Protein AF-A0A2D4HFA3-F1 (afdb_monomer)

Foldseek 3Di:
DVVVVLVVVLVVLVVVLVVLLVVLVVVLVVLVVCLVPQDAQALAQVRLVVSLVVLVVSLVVLVVCVVSLVVSVVSLVVSLVSDDPVVNVVSVVSNVVSVVSSVVSNVSSVVRNVSSVVSNVLSVVLVVLLVVLLVVLVVLLVVLVPDDDQDLDLVSLVVVLVVLVVSVVVLVVCVVSLVVSLVSLVVSLVVGPDPVSNVVSVVSSVSSVVSNVSSVVSSVVVNVVSVVSNVVSVVVVVVVVVVVVVCVVPDDD

Solvent-accessible surface area (backbone atoms only — not comparable to full-atom values): 13567 Å² total; per-residue (Å²): 108,73,71,56,53,54,51,52,53,48,50,50,53,50,51,54,44,50,50,55,50,51,54,50,51,53,50,49,52,52,52,52,48,51,66,68,70,54,75,78,67,41,59,41,49,71,59,22,52,50,53,46,56,54,48,50,52,52,52,50,54,55,58,64,50,52,60,54,58,55,49,50,52,52,48,51,55,55,47,43,76,76,46,55,76,68,56,34,53,51,54,49,52,52,52,53,52,52,51,54,52,49,52,50,49,54,50,53,51,52,52,50,53,52,50,37,52,55,30,37,53,53,18,42,55,41,50,55,49,44,50,58,49,46,54,50,42,53,52,50,39,50,50,64,71,65,55,75,81,83,57,82,47,56,71,57,30,52,49,51,50,54,53,48,54,52,50,51,52,55,54,61,68,42,46,68,56,51,56,50,41,52,52,48,46,49,58,46,39,78,67,39,88,44,71,66,49,33,53,51,43,49,49,58,52,47,52,50,48,54,46,50,52,48,42,52,51,53,52,52,53,51,51,52,53,48,53,52,49,42,51,52,36,49,55,50,52,52,52,50,50,53,50,52,58,47,48,70,70,68,57,82,134

Structure (mmCIF, N/CA/C/O backbone):
data_AF-A0A2D4HFA3-F1
#
_entry.id   AF-A0A2D4HFA3-F1
#
loop_
_atom_site.group_PDB
_atom_site.id
_atom_site.type_symbol
_atom_site.label_atom_id
_atom_site.label_alt_id
_atom_site.label_comp_id
_atom_site.label_asym_id
_atom_site.label_entity_id
_atom_site.label_seq_id
_atom_site.pdbx_PDB_ins_code
_atom_site.Cartn_x
_atom_site.Cartn_y
_atom_site.Cartn_z
_atom_site.occupancy
_atom_site.B_iso_or_equiv
_atom_site.auth_seq_id
_atom_site.auth_comp_id
_atom_site.auth_asym_id
_atom_site.auth_atom_id
_atom_site.pdbx_PDB_model_num
ATOM 1 N N . GLU A 1 1 ? -31.594 -13.726 61.619 1.00 72.25 1 GLU A N 1
ATOM 2 C CA . GLU A 1 1 ? -30.996 -14.545 60.544 1.00 72.25 1 GLU A CA 1
ATOM 3 C C . GLU A 1 1 ? -31.361 -14.102 59.137 1.00 72.25 1 GLU A C 1
ATOM 5 O O . GLU A 1 1 ? -30.505 -13.520 58.490 1.00 72.25 1 GLU A O 1
ATOM 10 N N . GLU A 1 2 ? -32.600 -14.261 58.666 1.00 80.50 2 GLU A N 1
ATOM 11 C CA . GLU A 1 2 ? -32.918 -14.065 57.236 1.00 80.50 2 GLU A CA 1
ATOM 12 C C . GLU A 1 2 ? -32.627 -12.646 56.698 1.00 80.50 2 GLU A C 1
ATOM 14 O O . GLU A 1 2 ? -32.065 -12.480 55.620 1.00 80.50 2 GLU A O 1
ATOM 19 N N . ARG A 1 3 ? -32.934 -11.597 57.474 1.00 81.81 3 ARG A N 1
ATOM 20 C CA . ARG A 1 3 ? -32.615 -10.206 57.097 1.00 81.81 3 ARG A CA 1
ATOM 21 C C . ARG A 1 3 ? -31.109 -9.936 57.035 1.00 81.81 3 ARG A C 1
ATOM 23 O O . ARG A 1 3 ? -30.678 -9.131 56.221 1.00 81.81 3 ARG A O 1
ATOM 30 N N . LYS A 1 4 ? -30.330 -10.576 57.910 1.00 84.56 4 LYS A N 1
ATOM 31 C CA . LYS A 1 4 ? -28.874 -10.412 57.969 1.00 84.56 4 LYS A CA 1
ATOM 32 C C . LYS A 1 4 ? -28.225 -11.064 56.744 1.00 84.56 4 LYS A C 1
ATOM 34 O O . LYS A 1 4 ? -27.486 -10.389 56.045 1.00 84.56 4 LYS A O 1
ATOM 39 N N . SER A 1 5 ? -28.622 -12.296 56.426 1.00 85.50 5 SER A N 1
ATOM 40 C CA . SER A 1 5 ? -28.166 -13.021 55.231 1.00 85.50 5 SER A CA 1
ATOM 41 C C . SER A 1 5 ? -28.490 -12.269 53.930 1.00 85.50 5 SER A C 1
ATOM 43 O O . SER A 1 5 ? -27.600 -12.070 53.111 1.00 85.50 5 SER A O 1
ATOM 45 N N . LYS A 1 6 ? -29.707 -11.727 53.775 1.00 81.81 6 LYS A N 1
ATOM 46 C CA . LYS A 1 6 ? -30.062 -10.910 52.594 1.00 81.81 6 LYS A CA 1
ATOM 47 C C . LYS A 1 6 ? -29.233 -9.625 52.463 1.00 81.81 6 LYS A C 1
ATOM 49 O O . LYS A 1 6 ? -28.956 -9.185 51.352 1.00 81.81 6 LYS A O 1
ATOM 54 N N . LEU A 1 7 ? -28.862 -8.999 53.584 1.00 83.75 7 LEU A N 1
ATOM 55 C CA . LEU A 1 7 ? -28.002 -7.810 53.579 1.00 83.75 7 LEU A CA 1
ATOM 56 C C . LEU A 1 7 ? -26.549 -8.160 53.233 1.00 83.75 7 LEU A C 1
ATOM 58 O O . LEU A 1 7 ? -25.905 -7.393 52.524 1.00 83.75 7 LEU A O 1
ATOM 62 N N . GLU A 1 8 ? -26.050 -9.305 53.699 1.00 88.50 8 GLU A N 1
ATOM 63 C CA . GLU A 1 8 ? -24.716 -9.815 53.360 1.00 88.50 8 GLU A CA 1
ATOM 64 C C . GLU A 1 8 ? -24.610 -10.150 51.863 1.00 88.50 8 GLU A C 1
ATOM 66 O O . GLU A 1 8 ? -23.657 -9.726 51.213 1.00 88.50 8 GLU A O 1
ATOM 71 N N . GLU A 1 9 ? -25.621 -10.806 51.284 1.00 86.50 9 GLU A N 1
ATOM 72 C CA . GLU A 1 9 ? -25.691 -11.083 49.840 1.00 86.50 9 GLU A CA 1
ATOM 73 C C . GLU A 1 9 ? -25.730 -9.798 48.999 1.00 86.50 9 GLU A C 1
ATOM 75 O O . GLU A 1 9 ? -24.992 -9.664 48.022 1.00 86.50 9 GLU A O 1
ATOM 80 N N . ALA A 1 10 ? -26.554 -8.819 49.392 1.00 86.31 10 ALA A N 1
ATOM 81 C CA . ALA A 1 10 ? -26.638 -7.536 48.697 1.00 86.31 10 ALA A CA 1
ATOM 82 C C . ALA A 1 10 ? -25.316 -6.752 48.761 1.00 86.31 10 ALA A C 1
ATOM 84 O O . ALA A 1 10 ? -24.922 -6.131 47.774 1.00 86.31 10 ALA A O 1
ATOM 85 N N . LEU A 1 11 ? -24.619 -6.796 49.903 1.00 89.69 11 LEU A N 1
ATOM 86 C CA . LEU A 1 11 ? -23.315 -6.156 50.074 1.00 89.69 11 LEU A CA 1
ATOM 87 C C . LEU A 1 11 ? -22.234 -6.825 49.216 1.00 89.69 11 LEU A C 1
ATOM 89 O O . LEU A 1 11 ? -21.432 -6.124 48.595 1.00 89.69 11 LEU A O 1
ATOM 93 N N . GLN A 1 12 ? -22.224 -8.158 49.152 1.00 91.69 12 GLN A N 1
ATOM 94 C CA . GLN A 1 12 ? -21.290 -8.905 48.312 1.00 91.69 12 GLN A CA 1
ATOM 95 C C . GLN A 1 12 ? -21.491 -8.554 46.832 1.00 91.69 12 GLN A C 1
ATOM 97 O O . GLN A 1 12 ? -20.539 -8.150 46.165 1.00 91.69 12 GLN A O 1
ATOM 102 N N . LEU A 1 13 ? -22.738 -8.596 46.350 1.00 91.81 13 LEU A N 1
ATOM 103 C CA . LEU A 1 13 ? -23.076 -8.237 44.970 1.00 91.81 13 LEU A CA 1
ATOM 104 C C . LEU A 1 13 ? -22.692 -6.787 44.643 1.00 91.81 13 LEU A C 1
ATOM 106 O O . LEU A 1 13 ? -22.153 -6.511 43.571 1.00 91.81 13 LEU A O 1
ATOM 110 N N . ALA A 1 14 ? -22.947 -5.853 45.566 1.00 92.44 14 ALA A N 1
ATOM 111 C CA . ALA A 1 14 ? -22.574 -4.451 45.399 1.00 92.44 14 ALA A CA 1
ATOM 112 C C . ALA A 1 14 ? -21.053 -4.278 45.271 1.00 92.44 14 ALA A C 1
ATOM 114 O O . ALA A 1 14 ? -20.587 -3.532 44.410 1.00 92.44 14 ALA A O 1
ATOM 115 N N . THR A 1 15 ? -20.288 -4.997 46.096 1.00 93.75 15 THR A N 1
ATOM 116 C CA . THR A 1 15 ? -18.820 -4.947 46.105 1.00 93.75 15 THR A CA 1
ATOM 117 C C . THR A 1 15 ? -18.240 -5.521 44.812 1.00 93.75 15 THR A C 1
ATOM 119 O O . THR A 1 15 ? -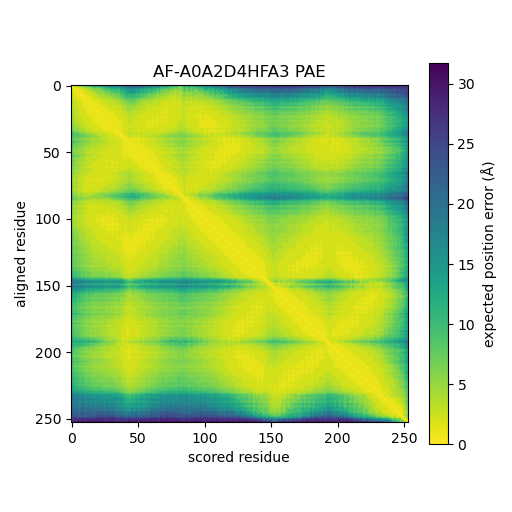17.387 -4.897 44.184 1.00 93.75 15 THR A O 1
ATOM 122 N N . GLU A 1 16 ? -18.732 -6.677 44.365 1.00 93.94 16 GLU A N 1
ATOM 123 C CA . GLU A 1 16 ? -18.311 -7.305 43.106 1.00 93.94 16 GLU A CA 1
ATOM 124 C C . GLU A 1 16 ? -18.648 -6.443 41.887 1.00 93.94 16 GLU A C 1
ATOM 126 O O . GLU A 1 16 ? -17.812 -6.276 40.992 1.00 93.94 16 GLU A O 1
ATOM 131 N N . PHE A 1 17 ? -19.848 -5.855 41.867 1.00 95.12 17 PHE A N 1
ATOM 132 C CA . PHE A 1 17 ? -20.258 -4.913 40.831 1.00 95.12 17 PHE A CA 1
ATOM 133 C C . PHE A 1 17 ? -19.341 -3.691 40.803 1.00 95.12 17 PHE A C 1
ATOM 135 O O . PHE A 1 17 ? -18.861 -3.315 39.737 1.00 95.12 17 PHE A O 1
ATOM 142 N N . GLN A 1 18 ? -19.070 -3.085 41.961 1.00 95.00 18 GLN A N 1
ATOM 143 C CA . GLN A 1 18 ? -18.237 -1.890 42.052 1.00 95.00 18 GLN A CA 1
ATOM 144 C C . GLN A 1 18 ? -16.794 -2.160 41.609 1.00 95.00 18 GLN A C 1
ATOM 146 O O . GLN A 1 18 ? -16.247 -1.364 40.847 1.00 95.00 18 GLN A O 1
ATOM 151 N N . ASN A 1 19 ? -16.205 -3.285 42.023 1.00 96.06 19 ASN A N 1
ATOM 152 C CA . ASN A 1 19 ? -14.859 -3.680 41.599 1.00 96.06 19 ASN A CA 1
ATOM 153 C C . ASN A 1 19 ? -14.802 -3.906 40.084 1.00 96.06 19 ASN A C 1
ATOM 155 O O . ASN A 1 19 ? -14.005 -3.273 39.396 1.00 96.06 19 ASN A O 1
ATOM 159 N N . SER A 1 20 ? -15.721 -4.716 39.550 1.00 96.31 20 SER A N 1
ATOM 160 C CA . SER A 1 20 ? -15.791 -5.001 38.110 1.00 96.31 20 SER A CA 1
ATOM 161 C C . SER A 1 20 ? -16.008 -3.726 37.288 1.00 96.31 20 SER A C 1
ATOM 163 O O . SER A 1 20 ? -15.433 -3.557 36.213 1.00 96.31 20 SER A O 1
ATOM 165 N N . LEU A 1 21 ? -16.844 -2.809 37.789 1.00 96.62 21 LEU A N 1
ATOM 166 C CA . LEU A 1 21 ? -17.139 -1.540 37.132 1.00 96.62 21 LEU A CA 1
ATOM 167 C C . LEU A 1 21 ? -15.896 -0.651 37.099 1.00 96.62 21 LEU A C 1
ATOM 169 O O . LEU A 1 21 ? -15.601 -0.054 36.065 1.00 96.62 21 LEU A O 1
ATOM 173 N N . GLN A 1 22 ? -15.170 -0.565 38.215 1.00 97.38 22 GLN A N 1
ATOM 174 C CA . GLN A 1 22 ? -13.960 0.241 38.309 1.00 97.38 22 GLN A CA 1
ATOM 175 C C . GLN A 1 22 ? -12.854 -0.297 37.397 1.00 97.38 22 GLN A C 1
ATOM 177 O O . GLN A 1 22 ? -12.232 0.487 36.678 1.00 97.38 22 GLN A O 1
ATOM 182 N N . ASP A 1 23 ? -12.654 -1.614 37.369 1.00 97.06 23 ASP A N 1
ATOM 183 C CA . ASP A 1 23 ? -11.679 -2.263 36.490 1.00 97.06 23 ASP A CA 1
ATOM 184 C C . ASP A 1 23 ? -11.995 -1.988 35.016 1.00 97.06 23 ASP A C 1
ATOM 186 O O . ASP A 1 23 ? -11.124 -1.568 34.249 1.00 97.06 23 ASP A O 1
ATOM 190 N N . PHE A 1 24 ? -13.266 -2.113 34.629 1.00 98.00 24 PHE A N 1
ATOM 191 C CA . PHE A 1 24 ? -13.696 -1.835 33.263 1.00 98.00 24 PHE A CA 1
ATOM 192 C C . PHE A 1 24 ? -13.584 -0.347 32.895 1.00 98.00 24 PHE A C 1
ATOM 194 O O . PHE A 1 24 ? -13.193 -0.015 31.777 1.00 98.00 24 PHE A O 1
ATOM 201 N N . ILE A 1 25 ? -13.870 0.571 33.825 1.00 98.06 25 ILE A N 1
ATOM 202 C CA . ILE A 1 25 ? -13.663 2.017 33.631 1.00 98.06 25 ILE A CA 1
ATOM 203 C C . ILE A 1 25 ? -12.180 2.340 33.430 1.00 98.06 25 ILE A C 1
ATOM 205 O O . ILE A 1 25 ? -11.847 3.162 32.567 1.00 98.06 25 ILE A O 1
ATOM 209 N N . ASN A 1 26 ? -11.296 1.715 34.209 1.00 98.00 26 ASN A N 1
ATOM 210 C CA . ASN A 1 26 ? -9.853 1.892 34.084 1.00 98.00 26 ASN A CA 1
ATOM 211 C C . ASN A 1 26 ? -9.385 1.414 32.705 1.00 98.00 26 ASN A C 1
ATOM 213 O O . ASN A 1 26 ? -8.720 2.166 31.990 1.00 98.00 26 ASN A O 1
ATOM 217 N N . TRP A 1 27 ? -9.814 0.220 32.288 1.00 98.25 27 TRP A N 1
ATOM 218 C CA . TRP A 1 27 ? -9.512 -0.307 30.959 1.00 98.25 27 TRP A CA 1
ATOM 219 C C . TRP A 1 27 ? -10.066 0.581 29.834 1.00 98.25 27 TRP A C 1
ATOM 221 O O . TRP A 1 27 ? -9.319 0.937 28.924 1.00 98.25 27 TRP A O 1
ATOM 231 N N . LEU A 1 28 ? -11.329 1.020 29.912 1.00 98.50 28 LEU A N 1
ATOM 232 C CA . LEU A 1 28 ? -11.924 1.929 28.922 1.00 98.50 28 LEU A CA 1
ATOM 233 C C . LEU A 1 28 ? -11.108 3.211 28.771 1.00 98.50 28 LEU A C 1
ATOM 235 O O . LEU A 1 28 ? -10.885 3.671 27.656 1.00 98.50 28 LEU A O 1
ATOM 239 N N . THR A 1 29 ? -10.645 3.773 29.885 1.00 98.31 29 THR A N 1
ATOM 240 C CA . THR A 1 29 ? -9.830 4.993 29.881 1.00 98.31 29 THR A C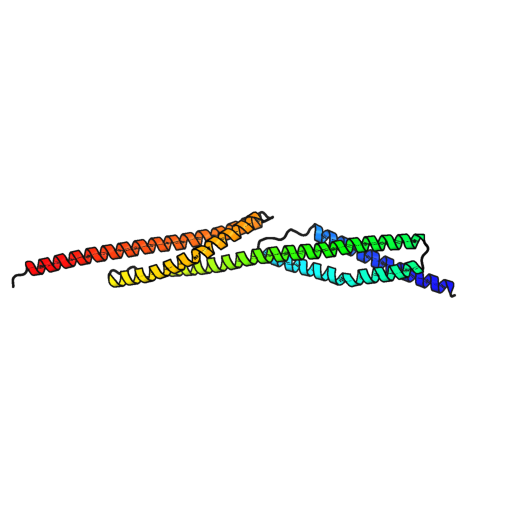A 1
ATOM 241 C C . THR A 1 29 ? -8.514 4.774 29.133 1.00 98.31 29 THR A C 1
ATOM 243 O O . THR A 1 29 ? -8.128 5.610 28.318 1.00 98.31 29 THR A O 1
ATOM 246 N N . LEU A 1 30 ? -7.855 3.630 29.342 1.00 98.19 30 LEU A N 1
ATOM 247 C CA . LEU A 1 30 ? -6.640 3.266 28.608 1.00 98.19 30 LEU A CA 1
ATOM 248 C C . LEU A 1 30 ? -6.924 3.011 27.120 1.00 98.19 30 LEU A C 1
ATOM 250 O O . LEU A 1 30 ? -6.176 3.480 26.262 1.00 98.19 30 LEU A O 1
ATOM 254 N N . ALA A 1 31 ? -8.023 2.329 26.796 1.00 98.25 31 ALA A N 1
ATOM 255 C CA . ALA A 1 31 ? -8.414 2.047 25.417 1.00 98.25 31 ALA A CA 1
ATOM 256 C C . ALA A 1 31 ? -8.743 3.332 24.633 1.00 98.25 31 ALA A C 1
ATOM 258 O O . ALA A 1 31 ? -8.322 3.503 23.487 1.00 98.25 31 ALA A O 1
ATOM 259 N N . GLU A 1 32 ? -9.455 4.271 25.259 1.00 98.31 32 GLU A N 1
ATOM 260 C CA . GLU A 1 32 ? -9.745 5.595 24.703 1.00 98.31 32 GLU A CA 1
ATOM 261 C C . GLU A 1 32 ? -8.461 6.404 24.469 1.00 98.31 32 GLU A C 1
ATOM 263 O O . GLU A 1 32 ? -8.318 7.031 23.417 1.00 98.31 32 GLU A O 1
ATOM 268 N N . GLN A 1 33 ? -7.517 6.372 25.417 1.00 97.81 33 GLN A N 1
ATOM 269 C CA . GLN A 1 33 ? -6.211 7.022 25.276 1.00 97.81 33 GLN A CA 1
ATOM 270 C C . GLN A 1 33 ? -5.403 6.417 24.128 1.00 97.81 33 GLN A C 1
ATOM 272 O O . GLN A 1 33 ? -4.921 7.171 23.284 1.00 97.81 33 GLN A O 1
ATOM 277 N N . SER A 1 34 ? -5.321 5.085 24.049 1.00 96.75 34 SER A N 1
ATOM 278 C CA . SER A 1 34 ? -4.653 4.369 22.956 1.00 96.75 34 SER A CA 1
ATOM 279 C C . SER A 1 34 ? -5.202 4.804 21.592 1.00 96.75 34 SER A C 1
ATOM 281 O O . SER A 1 34 ? -4.445 5.236 20.725 1.00 96.75 34 SER A O 1
ATOM 283 N N . LEU A 1 35 ? -6.531 4.835 21.428 1.00 96.81 35 LEU A N 1
ATOM 284 C CA . LEU A 1 35 ? -7.176 5.298 20.193 1.00 96.81 35 LEU A CA 1
ATOM 285 C C . LEU A 1 35 ? -6.967 6.792 19.895 1.00 96.81 35 LEU A C 1
ATOM 287 O O . LEU A 1 35 ? -7.058 7.189 18.733 1.00 96.81 35 LEU A O 1
ATOM 291 N N . ASN A 1 36 ? -6.748 7.631 20.911 1.00 96.69 36 ASN A N 1
ATOM 292 C CA . ASN A 1 36 ? -6.498 9.067 20.740 1.00 96.69 36 ASN A CA 1
ATOM 293 C C . ASN A 1 36 ? -5.069 9.369 20.289 1.00 96.69 36 ASN A C 1
ATOM 295 O O . ASN A 1 36 ? -4.872 10.305 19.519 1.00 96.69 36 ASN A O 1
ATOM 299 N N . VAL A 1 37 ? -4.089 8.602 20.770 1.00 95.94 37 VAL A N 1
ATOM 300 C CA . VAL A 1 37 ? -2.675 8.786 20.401 1.00 95.94 37 VAL A CA 1
ATOM 301 C C . VAL A 1 37 ? -2.281 7.990 19.158 1.00 95.94 37 VAL A C 1
ATOM 303 O O . VAL A 1 37 ? -1.200 8.200 18.611 1.00 95.94 37 VAL A O 1
ATOM 306 N N . ALA A 1 38 ? -3.148 7.085 18.700 1.00 95.06 38 ALA A N 1
ATOM 307 C CA . ALA A 1 38 ? -2.892 6.250 17.543 1.00 95.06 38 ALA A CA 1
ATOM 308 C C . ALA A 1 38 ? -2.660 7.092 16.279 1.00 95.06 38 ALA A C 1
ATOM 310 O O . ALA A 1 38 ? -3.520 7.860 15.842 1.00 95.06 38 ALA A O 1
ATOM 311 N N . SER A 1 39 ? -1.500 6.899 15.655 1.00 95.06 39 SER A N 1
ATOM 312 C CA . SER A 1 39 ? -1.105 7.623 14.448 1.00 95.06 39 SER A CA 1
ATOM 313 C C . SER A 1 39 ? -2.044 7.328 13.266 1.00 95.06 39 SER A C 1
ATOM 315 O O . SER A 1 39 ? -2.614 6.225 13.188 1.00 95.06 39 SER A O 1
ATOM 317 N N . PRO A 1 40 ? -2.240 8.284 12.333 1.00 96.12 40 PRO A N 1
ATOM 318 C CA . PRO A 1 40 ? -3.001 8.023 11.117 1.00 96.12 40 PRO A CA 1
ATOM 319 C C . PRO A 1 40 ? -2.343 6.903 10.289 1.00 96.12 40 PRO A C 1
ATOM 321 O O . PRO A 1 40 ? -1.133 6.678 10.407 1.00 96.12 40 PRO A O 1
ATOM 324 N N . PRO A 1 41 ? -3.112 6.183 9.451 1.00 97.75 41 PRO A N 1
ATOM 325 C CA . PRO A 1 41 ? -2.555 5.154 8.581 1.00 97.75 41 PRO A CA 1
ATOM 326 C C . PRO A 1 41 ? -1.442 5.707 7.685 1.00 97.75 41 PRO A C 1
ATOM 328 O O . PRO A 1 41 ? -1.655 6.675 6.950 1.00 97.75 41 PRO A O 1
ATOM 331 N N . SER A 1 42 ? -0.272 5.074 7.735 1.00 97.81 42 SER A N 1
ATOM 332 C CA . SER A 1 42 ? 0.818 5.336 6.798 1.00 97.81 42 SER A CA 1
ATOM 333 C C . SER A 1 42 ? 0.448 4.829 5.404 1.00 97.81 42 SER A C 1
ATOM 335 O O . SER A 1 42 ? -0.343 3.893 5.245 1.00 97.81 42 SER A O 1
ATOM 337 N N . LEU A 1 43 ? 1.027 5.449 4.377 1.00 96.69 43 LEU A N 1
ATOM 338 C CA . LEU A 1 43 ? 0.913 4.988 2.990 1.00 96.69 43 LEU A CA 1
ATOM 339 C C . LEU A 1 43 ? 2.164 4.239 2.510 1.00 96.69 43 LEU A C 1
ATOM 341 O O . LEU A 1 43 ? 2.257 3.887 1.333 1.00 96.69 43 LEU A O 1
ATOM 345 N N . ILE A 1 44 ? 3.081 3.930 3.430 1.00 97.81 44 ILE A N 1
ATOM 346 C CA . ILE A 1 44 ? 4.233 3.056 3.209 1.00 97.81 44 ILE A CA 1
ATOM 347 C C . ILE A 1 44 ? 3.877 1.633 3.627 1.00 97.81 44 ILE A C 1
ATOM 349 O O . ILE A 1 44 ? 3.381 1.401 4.730 1.00 97.81 44 ILE A O 1
ATOM 353 N N . LEU A 1 45 ? 4.138 0.663 2.741 1.00 97.94 45 LEU A N 1
ATOM 354 C CA . LEU A 1 45 ? 3.675 -0.717 2.909 1.00 97.94 45 LEU A CA 1
ATOM 355 C C . LEU A 1 45 ? 4.175 -1.360 4.212 1.00 97.94 45 LEU A C 1
ATOM 357 O O . LEU A 1 45 ? 3.382 -1.948 4.940 1.00 97.94 45 LEU A O 1
ATOM 361 N N . SER A 1 46 ? 5.466 -1.255 4.522 1.00 97.19 46 SER A N 1
ATOM 362 C CA . SER A 1 46 ? 6.036 -1.834 5.746 1.00 97.19 46 SER A CA 1
ATOM 363 C C . SER A 1 46 ? 5.430 -1.212 7.007 1.00 97.19 46 SER A C 1
ATOM 365 O O . SER A 1 46 ? 5.013 -1.931 7.916 1.00 97.19 46 SER A O 1
ATOM 367 N N . THR A 1 47 ? 5.311 0.115 7.035 1.00 97.69 47 THR A N 1
ATOM 368 C CA . THR A 1 47 ? 4.763 0.864 8.170 1.00 97.69 47 THR A CA 1
ATOM 369 C C . THR A 1 47 ? 3.295 0.527 8.412 1.00 97.69 47 THR A C 1
ATOM 371 O O . THR A 1 47 ? 2.917 0.200 9.536 1.00 97.69 47 THR A O 1
ATOM 374 N N . VAL A 1 48 ? 2.457 0.533 7.368 1.00 98.19 48 VAL A N 1
ATOM 375 C CA . VAL A 1 48 ? 1.026 0.228 7.521 1.00 98.19 48 VAL A CA 1
ATOM 376 C C . VAL A 1 48 ? 0.779 -1.237 7.886 1.00 98.19 48 VAL A C 1
ATOM 378 O O . VAL A 1 48 ? -0.163 -1.529 8.616 1.00 98.19 48 VAL A O 1
ATOM 381 N N . LEU A 1 49 ? 1.632 -2.171 7.446 1.00 98.38 49 LEU A N 1
ATOM 382 C CA . LEU A 1 49 ? 1.559 -3.566 7.896 1.00 98.38 49 LEU A CA 1
ATOM 383 C C . LEU A 1 49 ? 1.832 -3.692 9.400 1.00 98.38 49 LEU A C 1
ATOM 385 O O . LEU A 1 49 ? 1.112 -4.425 10.075 1.00 98.38 49 LEU A O 1
ATOM 389 N N . SER A 1 50 ? 2.803 -2.939 9.925 1.00 98.06 50 SER A N 1
ATOM 390 C CA . SER A 1 50 ? 3.062 -2.871 11.369 1.00 98.06 50 SER A CA 1
ATOM 391 C C . SER A 1 50 ? 1.857 -2.306 12.131 1.00 98.06 50 SER A C 1
ATOM 393 O O . SER A 1 50 ? 1.362 -2.935 13.065 1.00 98.06 50 SER A O 1
ATOM 395 N N . GLN A 1 51 ? 1.298 -1.180 11.664 1.00 98.12 51 GLN A N 1
ATOM 396 C CA . GLN A 1 51 ? 0.107 -0.567 12.271 1.00 98.12 51 GLN A CA 1
ATOM 397 C C . GLN A 1 51 ? -1.115 -1.503 12.261 1.00 98.12 51 GLN A C 1
ATOM 399 O O . GLN A 1 51 ? -1.925 -1.477 13.188 1.00 98.12 51 GLN A O 1
ATOM 404 N N . VAL A 1 52 ? -1.277 -2.322 11.213 1.00 98.44 52 VAL A N 1
ATOM 405 C CA . VAL A 1 52 ? -2.354 -3.321 11.123 1.00 98.44 52 VAL A CA 1
ATOM 406 C C . VAL A 1 52 ? -2.189 -4.414 12.176 1.00 98.44 52 VAL A C 1
ATOM 408 O O . VAL A 1 52 ? -3.183 -4.786 12.799 1.00 98.44 52 VAL A O 1
ATOM 411 N N . GLU A 1 53 ? -0.975 -4.927 12.388 1.00 97.94 53 GLU A N 1
ATOM 412 C CA . GLU A 1 53 ? -0.747 -5.980 13.385 1.00 97.94 53 GLU A CA 1
ATOM 413 C C . GLU A 1 53 ? -0.896 -5.446 14.817 1.00 97.94 53 GLU A C 1
ATOM 415 O O . GLU A 1 53 ? -1.553 -6.081 15.641 1.00 97.94 53 GLU A O 1
ATOM 420 N N . GLU A 1 54 ? -0.400 -4.238 15.091 1.00 97.12 54 GLU A N 1
ATOM 421 C CA . GLU A 1 54 ? -0.626 -3.548 16.366 1.00 97.12 54 GLU A CA 1
ATOM 422 C C . GLU A 1 54 ? -2.130 -3.366 16.641 1.00 97.12 54 GLU A C 1
ATOM 424 O O . GLU A 1 54 ? -2.644 -3.766 17.690 1.00 97.12 54 GLU A O 1
ATOM 429 N N . HIS A 1 55 ? -2.875 -2.834 15.662 1.00 98.38 55 HIS A N 1
ATOM 430 C CA . HIS A 1 55 ? -4.317 -2.616 15.802 1.00 98.38 55 HIS A CA 1
ATOM 431 C C . HIS A 1 55 ? -5.100 -3.919 15.956 1.00 98.38 55 HIS A C 1
ATOM 433 O O . HIS A 1 55 ? -6.130 -3.950 16.626 1.00 98.38 55 HIS A O 1
ATOM 439 N N . LYS A 1 56 ? -4.629 -5.015 15.360 1.00 98.06 56 LYS A N 1
ATOM 440 C CA . LYS A 1 56 ? -5.233 -6.339 15.536 1.00 98.06 56 LYS A CA 1
ATOM 441 C C . LYS A 1 56 ? -5.112 -6.818 16.984 1.00 98.06 56 LYS A C 1
ATOM 443 O O . LYS A 1 56 ? -6.079 -7.375 17.501 1.00 98.06 56 LYS A O 1
ATOM 448 N N . GLY A 1 57 ? -3.982 -6.560 17.647 1.00 97.31 57 GLY A N 1
ATOM 449 C CA . GLY A 1 57 ? -3.821 -6.788 19.086 1.00 97.31 57 GLY A CA 1
ATOM 450 C C . GLY A 1 57 ? -4.868 -6.020 19.896 1.00 97.31 57 GLY A C 1
ATOM 451 O O . GLY A 1 57 ? -5.668 -6.626 20.608 1.00 97.31 57 GLY A O 1
ATOM 452 N N . PHE A 1 58 ? -4.959 -4.708 19.672 1.00 97.81 58 PHE A N 1
ATOM 453 C CA . PHE A 1 58 ? -5.961 -3.857 20.319 1.00 97.81 58 PHE A CA 1
ATOM 454 C C . PHE A 1 58 ? -7.408 -4.313 20.045 1.00 97.81 58 PHE A C 1
ATOM 456 O O . PHE A 1 58 ? -8.238 -4.383 20.949 1.00 97.81 58 PHE A O 1
ATOM 463 N N . ALA A 1 59 ? -7.739 -4.670 18.803 1.00 98.12 59 ALA A N 1
ATOM 464 C CA . ALA A 1 59 ? -9.072 -5.142 18.437 1.00 98.12 59 ALA A CA 1
ATOM 465 C C . ALA A 1 59 ? -9.434 -6.467 19.130 1.00 98.12 59 ALA A C 1
ATOM 467 O O . ALA A 1 59 ? -10.591 -6.660 19.515 1.00 98.12 59 ALA A O 1
ATOM 468 N N . ASN A 1 60 ? -8.457 -7.359 19.325 1.00 97.94 60 ASN A N 1
ATOM 469 C CA . ASN A 1 60 ? -8.642 -8.583 20.099 1.00 97.94 60 ASN A CA 1
ATOM 470 C C . ASN A 1 60 ? -8.908 -8.274 21.576 1.00 97.94 60 ASN A C 1
ATOM 472 O O . ASN A 1 60 ? -9.816 -8.870 22.153 1.00 97.94 60 ASN A O 1
ATOM 476 N N . GLU A 1 61 ? -8.179 -7.325 22.170 1.00 96.81 61 GLU A N 1
ATOM 477 C CA . GLU A 1 61 ? -8.419 -6.871 23.546 1.00 96.81 61 GLU A CA 1
ATOM 478 C C . GLU A 1 61 ? -9.816 -6.274 23.706 1.00 96.81 61 GLU A C 1
ATOM 480 O O . GLU A 1 61 ? -10.549 -6.664 24.617 1.00 96.81 61 GLU A O 1
ATOM 485 N N . VAL A 1 62 ? -10.228 -5.391 22.788 1.00 97.94 62 VAL A N 1
ATOM 486 C CA . VAL A 1 62 ? -11.595 -4.859 22.759 1.00 97.94 62 VAL A CA 1
ATOM 487 C C . VAL A 1 62 ? -12.586 -6.013 22.685 1.00 97.94 62 VAL A C 1
ATOM 489 O O . VAL A 1 62 ? -13.476 -6.095 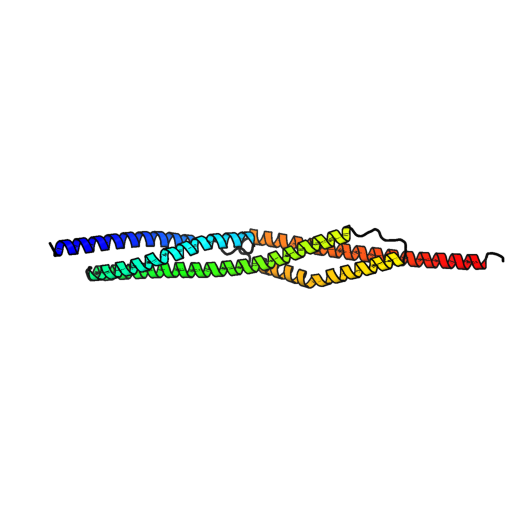23.518 1.00 97.94 62 VAL A O 1
ATOM 492 N N . ASN A 1 63 ? -12.430 -6.965 21.762 1.00 97.31 63 ASN A N 1
ATOM 493 C CA . ASN A 1 63 ? -13.366 -8.083 21.666 1.00 97.31 63 ASN A CA 1
ATOM 494 C C . ASN A 1 63 ? -13.392 -8.963 22.931 1.00 97.31 63 ASN A C 1
ATOM 496 O O . ASN A 1 63 ? -14.466 -9.418 23.327 1.00 97.31 63 ASN A O 1
ATOM 500 N N . ALA A 1 64 ? -12.247 -9.162 23.589 1.00 97.06 64 ALA A N 1
ATOM 501 C CA . ALA A 1 64 ? -12.165 -9.898 24.844 1.00 97.06 64 ALA A CA 1
ATOM 502 C C . ALA A 1 64 ? -12.994 -9.226 25.945 1.00 97.06 64 ALA A C 1
ATOM 504 O O . ALA A 1 64 ? -13.660 -9.927 26.688 1.00 97.06 64 ALA A O 1
ATOM 505 N N . HIS A 1 65 ? -13.075 -7.898 26.001 1.00 97.12 65 HIS A N 1
ATOM 506 C CA . HIS A 1 65 ? -13.834 -7.165 27.024 1.00 97.12 65 HIS A CA 1
ATOM 507 C C . HIS A 1 65 ? -15.361 -7.148 26.795 1.00 97.12 65 HIS A C 1
ATOM 509 O O . HIS A 1 65 ? -16.125 -6.703 27.654 1.00 97.12 65 HIS A O 1
ATOM 515 N N . ARG A 1 66 ? -15.848 -7.714 25.679 1.00 96.50 66 ARG A N 1
ATOM 516 C CA . ARG A 1 66 ? -17.285 -7.783 25.355 1.00 96.50 66 ARG A CA 1
ATOM 517 C C . ARG A 1 66 ? -18.107 -8.537 26.403 1.00 96.50 66 ARG A C 1
ATOM 519 O O . ARG A 1 66 ? -19.246 -8.165 26.662 1.00 96.50 66 ARG A O 1
ATOM 526 N N . HIS A 1 67 ? -17.566 -9.604 26.986 1.00 95.69 67 HIS A N 1
ATOM 527 C CA . HIS A 1 67 ? -18.295 -10.359 28.010 1.00 95.69 67 HIS A CA 1
ATOM 528 C C . HIS A 1 67 ? -18.390 -9.584 29.330 1.00 95.69 67 HIS A C 1
ATOM 530 O O . HIS A 1 67 ? -19.392 -9.702 30.028 1.00 95.69 67 HIS A O 1
ATOM 536 N N . GLN A 1 68 ? -17.391 -8.753 29.645 1.00 95.38 68 GLN A N 1
ATOM 537 C CA . GLN A 1 68 ? -17.357 -7.982 30.887 1.00 95.38 68 GLN A CA 1
ATOM 538 C C . GLN A 1 68 ? -18.454 -6.919 30.922 1.00 95.38 68 GLN A C 1
ATOM 540 O O . GLN A 1 68 ? -19.132 -6.791 31.934 1.00 95.38 68 GLN A O 1
ATOM 545 N N . ILE A 1 69 ? -18.707 -6.216 29.811 1.00 96.31 69 ILE A N 1
ATOM 546 C CA . ILE A 1 69 ? -19.809 -5.242 29.753 1.00 96.31 69 ILE A CA 1
ATOM 547 C C . ILE A 1 69 ? -21.186 -5.911 29.887 1.00 96.31 69 ILE A C 1
ATOM 549 O O . ILE A 1 69 ? -22.069 -5.380 30.556 1.00 96.31 69 ILE A O 1
ATOM 553 N N . ILE A 1 70 ? -21.358 -7.113 29.326 1.00 95.88 70 ILE A N 1
ATOM 554 C CA . ILE A 1 70 ? -22.593 -7.900 29.476 1.00 95.88 70 ILE A CA 1
ATOM 555 C C . ILE A 1 70 ? -22.772 -8.333 30.937 1.00 95.88 70 ILE A C 1
ATOM 557 O O . ILE A 1 70 ? -23.865 -8.204 31.486 1.00 95.88 70 ILE A O 1
ATOM 561 N N . ALA A 1 71 ? -21.703 -8.815 31.576 1.00 95.88 71 ALA A N 1
ATOM 562 C CA . ALA A 1 71 ? -21.723 -9.195 32.985 1.00 95.88 71 ALA A CA 1
ATOM 563 C C . ALA A 1 71 ? -22.012 -7.989 33.894 1.00 95.88 71 ALA A C 1
ATOM 565 O O . ALA A 1 71 ? -22.820 -8.099 34.810 1.00 95.88 71 ALA A O 1
ATOM 566 N N . LEU A 1 72 ? -21.431 -6.820 33.606 1.00 96.25 72 LEU A N 1
ATOM 567 C CA . LEU A 1 72 ? -21.708 -5.579 34.334 1.00 96.25 72 LEU A CA 1
ATOM 568 C C . LEU A 1 72 ? -23.172 -5.161 34.234 1.00 96.25 72 LEU A C 1
ATOM 570 O O . LEU A 1 72 ? -23.764 -4.796 35.251 1.00 96.25 72 LEU A O 1
ATOM 574 N N . ASP A 1 73 ? -23.773 -5.243 33.045 1.00 94.81 73 ASP A N 1
ATOM 575 C CA . ASP A 1 73 ? -25.197 -4.953 32.883 1.00 94.81 73 ASP A CA 1
ATOM 576 C C . ASP A 1 73 ? -26.062 -5.939 33.684 1.00 94.81 73 ASP A C 1
ATOM 578 O O . ASP A 1 73 ? -26.970 -5.523 34.403 1.00 94.81 73 ASP A O 1
ATOM 582 N N . GLN A 1 74 ? -25.744 -7.237 33.652 1.00 95.00 74 GLN A N 1
ATOM 583 C CA . GLN A 1 74 ? -26.452 -8.260 34.432 1.00 95.00 74 GLN A CA 1
ATOM 584 C C . GLN A 1 74 ? -26.333 -8.033 35.946 1.00 95.00 74 GLN A C 1
ATOM 586 O O . GLN A 1 74 ? -27.356 -7.976 36.634 1.00 95.00 74 GLN A O 1
ATOM 591 N N . SER A 1 75 ? -25.118 -7.843 36.463 1.00 93.88 75 SER A N 1
ATOM 592 C CA . SER A 1 75 ? -24.876 -7.599 37.889 1.00 93.88 75 SER A CA 1
ATOM 593 C C . SER A 1 75 ? -25.510 -6.287 38.349 1.00 93.88 75 SER A C 1
ATOM 595 O O . SER A 1 75 ? -26.156 -6.237 39.395 1.00 93.88 75 SER A O 1
ATOM 597 N N . GLY A 1 76 ? -25.427 -5.227 37.542 1.00 94.31 76 GLY A N 1
ATOM 598 C CA . GLY A 1 76 ? -26.094 -3.963 37.839 1.00 94.31 76 GLY A CA 1
ATOM 599 C C . GLY A 1 76 ? -27.624 -4.067 37.766 1.00 94.31 76 GLY A C 1
ATOM 600 O O . GLY A 1 76 ? -28.326 -3.427 38.550 1.00 94.31 76 GLY A O 1
ATOM 601 N N . ASN A 1 77 ? -28.172 -4.907 36.880 1.00 92.94 77 ASN A N 1
ATOM 602 C CA . ASN A 1 77 ? -29.595 -5.252 36.851 1.00 92.94 77 ASN A CA 1
ATOM 603 C C . ASN A 1 77 ? -30.041 -5.946 38.138 1.00 92.94 77 ASN A C 1
ATOM 605 O O . ASN A 1 77 ? -31.041 -5.523 38.716 1.00 92.94 77 ASN A O 1
ATOM 609 N N . GLN A 1 78 ? -29.289 -6.939 38.613 1.00 92.00 78 GLN A N 1
ATOM 610 C CA . GLN A 1 78 ? -29.560 -7.624 39.878 1.00 92.00 78 GLN A CA 1
ATOM 611 C C . GLN A 1 78 ? -29.480 -6.665 41.071 1.00 92.00 78 GLN A C 1
ATOM 613 O O . GLN A 1 78 ? -30.405 -6.619 41.884 1.00 92.00 78 GLN A O 1
ATOM 618 N N . LEU A 1 79 ? -28.434 -5.835 41.132 1.00 91.88 79 LEU A N 1
ATOM 619 C CA . LEU A 1 79 ? -28.222 -4.897 42.231 1.00 91.88 79 LEU A CA 1
ATOM 620 C C . LEU A 1 79 ? -29.388 -3.908 42.368 1.00 91.88 79 LEU A C 1
ATOM 622 O O . LEU A 1 79 ? -29.870 -3.678 43.474 1.00 91.88 79 LEU A O 1
ATOM 626 N N . LYS A 1 80 ? -29.947 -3.422 41.250 1.00 91.44 80 LYS A N 1
ATOM 627 C CA . LYS A 1 80 ? -31.124 -2.532 41.261 1.00 91.44 80 LYS A CA 1
ATOM 628 C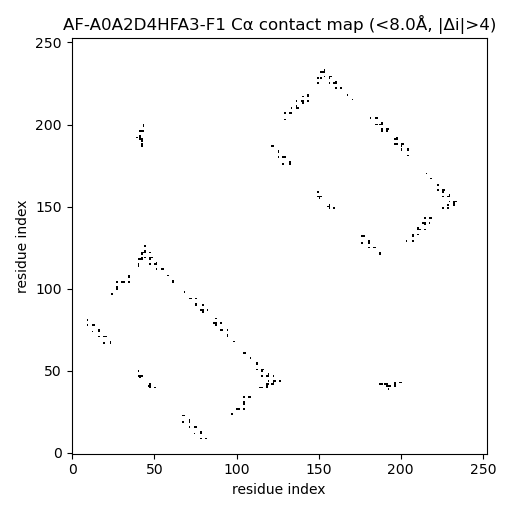 C . LYS A 1 80 ? -32.346 -3.119 41.979 1.00 91.44 80 LYS A C 1
ATOM 630 O O . LYS A 1 80 ? -33.134 -2.344 42.511 1.00 91.44 80 LYS A O 1
ATOM 635 N N . PHE A 1 81 ? -32.533 -4.442 42.000 1.00 89.00 81 PHE A N 1
ATOM 636 C CA . PHE A 1 81 ? -33.653 -5.068 42.721 1.00 89.00 81 PHE A CA 1
ATOM 637 C C . PHE A 1 81 ? -33.448 -5.091 44.241 1.00 89.00 81 PHE A C 1
ATOM 639 O O . PHE A 1 81 ? -34.424 -5.187 44.983 1.00 89.00 81 PHE A O 1
ATOM 646 N N . LEU A 1 82 ? -32.198 -4.989 44.697 1.00 86.44 82 LEU A N 1
ATOM 647 C CA . LEU A 1 82 ? -31.816 -5.020 46.110 1.00 86.44 82 LEU A CA 1
ATOM 648 C C . LEU A 1 82 ? -31.574 -3.616 46.691 1.00 86.44 82 LEU A C 1
ATOM 650 O O . LEU A 1 82 ? -31.383 -3.473 47.898 1.00 86.44 82 LEU A O 1
ATOM 654 N N . SER A 1 83 ? -31.581 -2.579 45.850 1.00 87.56 83 SER A N 1
ATOM 655 C CA . SER A 1 83 ? -31.223 -1.209 46.225 1.00 87.56 83 SER A CA 1
ATOM 656 C C . SER A 1 83 ? -32.423 -0.275 46.421 1.00 87.56 83 SER A C 1
ATOM 658 O O . SER A 1 83 ? -33.533 -0.513 45.942 1.00 87.56 83 SER A O 1
ATOM 660 N N . GLN A 1 84 ? -32.192 0.849 47.107 1.00 87.88 84 GLN A N 1
ATOM 661 C CA . GLN A 1 84 ? -33.195 1.903 47.258 1.00 87.88 84 GLN A CA 1
ATOM 662 C C . GLN A 1 84 ? -33.346 2.719 45.967 1.00 87.88 84 GLN A C 1
ATOM 664 O O . GLN A 1 84 ? -32.468 2.735 45.107 1.00 87.88 84 GLN A O 1
ATOM 669 N N . LYS A 1 85 ? -34.454 3.464 45.833 1.00 85.56 85 LYS A N 1
ATOM 670 C CA . LYS A 1 85 ? -34.761 4.228 44.607 1.00 85.56 85 LYS A CA 1
ATOM 671 C C . LYS A 1 85 ? -33.629 5.162 44.152 1.00 85.56 85 LYS A C 1
ATOM 673 O O . LYS A 1 85 ? -33.433 5.298 42.949 1.00 85.56 85 LYS A O 1
ATOM 678 N N . GLN A 1 86 ? -32.916 5.807 45.078 1.00 86.62 86 GLN A N 1
ATOM 679 C CA . GLN A 1 86 ? -31.820 6.728 44.745 1.00 86.62 86 GLN A CA 1
ATOM 680 C C . GLN A 1 86 ? -30.614 5.979 44.155 1.00 86.62 86 GLN A C 1
ATOM 682 O O . GLN A 1 86 ? -30.135 6.339 43.081 1.00 86.62 86 GLN A O 1
ATOM 687 N N . ASP A 1 87 ? -30.204 4.881 44.788 1.00 88.81 87 ASP A N 1
ATOM 688 C CA . ASP A 1 87 ? -29.110 4.021 44.323 1.00 88.81 87 ASP A CA 1
ATOM 689 C C . ASP A 1 87 ? -29.420 3.395 42.957 1.00 88.81 87 ASP A C 1
ATOM 691 O O . ASP A 1 87 ? -28.560 3.325 42.084 1.00 88.81 87 ASP A O 1
ATOM 695 N N . VAL A 1 88 ? -30.681 3.013 42.718 1.00 91.44 88 VAL A N 1
ATOM 696 C CA . VAL A 1 88 ? -31.132 2.494 41.416 1.00 91.44 88 VAL A CA 1
ATOM 697 C C . VAL A 1 88 ? -30.895 3.504 40.293 1.00 91.44 88 VAL A C 1
ATOM 699 O O . VAL A 1 88 ? -30.486 3.118 39.196 1.00 91.44 88 VAL A O 1
ATOM 702 N N . VAL A 1 89 ? -31.160 4.791 40.539 1.00 92.88 89 VAL A N 1
ATOM 703 C CA . VAL A 1 89 ? -30.909 5.856 39.555 1.00 92.88 89 VAL A CA 1
ATOM 704 C C . VAL A 1 89 ? -29.409 6.001 39.301 1.00 92.88 89 VAL A C 1
ATOM 706 O O . VAL A 1 89 ? -28.997 6.084 38.144 1.00 92.88 89 VAL A O 1
ATOM 709 N N . LEU A 1 90 ? -28.590 5.963 40.355 1.00 92.19 90 LEU A N 1
ATOM 710 C CA . LEU A 1 90 ? -27.135 6.047 40.244 1.00 92.19 90 LEU A CA 1
ATOM 711 C C . LEU A 1 90 ? -26.549 4.873 39.439 1.00 92.19 90 LEU A C 1
ATOM 713 O O . LEU A 1 90 ? -25.811 5.104 38.481 1.00 92.19 90 LEU A O 1
ATOM 717 N N . ILE A 1 91 ? -26.945 3.634 39.750 1.00 93.44 91 ILE A N 1
ATOM 718 C CA . ILE A 1 91 ? -26.511 2.423 39.031 1.00 93.44 91 ILE A CA 1
ATOM 719 C C . ILE A 1 91 ? -26.896 2.507 37.550 1.00 93.44 91 ILE A C 1
ATOM 721 O O . ILE A 1 91 ? -26.072 2.226 36.681 1.00 93.44 91 ILE A O 1
ATOM 725 N N . LYS A 1 92 ? -28.128 2.937 37.235 1.00 93.50 92 LYS A N 1
ATOM 726 C CA . LYS A 1 92 ? -28.563 3.128 35.840 1.00 93.50 92 LYS A CA 1
ATOM 727 C C . LYS A 1 92 ? -27.683 4.134 35.102 1.00 93.50 92 LYS A C 1
ATOM 729 O O . LYS A 1 92 ? -27.246 3.843 33.994 1.00 93.50 92 LYS A O 1
ATOM 734 N N . ASN A 1 93 ? -27.418 5.291 35.704 1.00 94.75 93 ASN A N 1
ATOM 735 C CA . ASN A 1 93 ? -26.614 6.334 35.069 1.00 94.75 93 ASN A CA 1
ATOM 736 C C . ASN A 1 93 ? -25.169 5.872 34.824 1.00 94.75 93 ASN A C 1
ATOM 738 O O . ASN A 1 93 ? -24.613 6.149 33.762 1.00 94.75 93 ASN A O 1
ATOM 742 N N . LEU A 1 94 ? -24.581 5.132 35.770 1.00 94.50 94 LEU A N 1
ATOM 743 C CA . LEU A 1 94 ? -23.246 4.547 35.620 1.00 94.50 94 LEU A CA 1
ATOM 744 C C . LEU A 1 94 ? -23.194 3.530 34.476 1.00 94.50 94 LEU A C 1
ATOM 746 O O . LEU A 1 94 ? -22.329 3.647 33.609 1.00 94.50 94 LEU A O 1
ATOM 750 N N . LEU A 1 95 ? -24.143 2.590 34.429 1.00 95.81 95 LEU A N 1
ATOM 751 C CA . LEU A 1 95 ? -24.229 1.597 33.353 1.00 95.81 95 LEU A CA 1
ATOM 752 C C . LEU A 1 95 ? -24.391 2.257 31.981 1.00 95.81 95 LEU A C 1
ATOM 754 O O . LEU A 1 95 ? -23.665 1.915 31.055 1.00 95.81 95 LEU A O 1
ATOM 758 N N . VAL A 1 96 ? -25.286 3.242 31.855 1.00 96.88 96 VAL A N 1
ATOM 759 C CA . VAL A 1 96 ? -25.495 3.980 30.596 1.00 96.88 96 VAL A CA 1
ATOM 760 C C . VAL A 1 96 ? -24.221 4.709 30.161 1.00 96.88 96 VAL A C 1
ATOM 762 O O . VAL A 1 96 ? -23.856 4.666 28.986 1.00 96.88 96 VAL A O 1
ATOM 765 N N . SER A 1 97 ? -23.522 5.354 31.098 1.00 96.88 97 SER A N 1
ATOM 766 C CA . SER A 1 97 ? -22.260 6.048 30.819 1.00 96.88 97 SER A CA 1
ATOM 767 C C . SER A 1 97 ? -21.187 5.086 30.301 1.00 96.88 97 SER A C 1
ATOM 769 O O . SER A 1 97 ? -20.578 5.324 29.256 1.00 96.88 97 SER A O 1
ATOM 771 N N . VAL A 1 98 ? -20.994 3.963 30.994 1.00 97.38 98 VAL A N 1
ATOM 772 C CA . VAL A 1 98 ? -20.001 2.946 30.635 1.00 97.38 98 VAL A CA 1
ATOM 773 C C . VAL A 1 98 ? -20.344 2.260 29.313 1.00 97.38 98 VAL A C 1
ATOM 775 O O . VAL A 1 98 ? -19.463 2.113 28.467 1.00 97.38 98 VAL A O 1
ATOM 778 N N . GLN A 1 99 ? -21.615 1.926 29.088 1.00 98.00 99 GLN A N 1
ATOM 779 C CA . GLN A 1 99 ? -22.100 1.364 27.828 1.00 98.00 99 GLN A CA 1
ATOM 780 C C . GLN A 1 99 ? -21.833 2.317 26.654 1.00 98.00 99 GLN A C 1
ATOM 782 O O . GLN A 1 99 ? -21.292 1.903 25.632 1.00 98.00 99 GLN A O 1
ATOM 787 N N . SER A 1 100 ? -22.131 3.611 26.816 1.00 98.38 100 SER A N 1
ATOM 788 C CA . SER A 1 100 ? -21.885 4.613 25.772 1.00 98.38 100 SER A CA 1
ATOM 789 C C . SER A 1 100 ? -20.395 4.765 25.446 1.00 98.38 100 SER A C 1
ATOM 791 O O . SER A 1 100 ? -20.019 4.880 24.278 1.00 98.38 100 SER A O 1
ATOM 793 N N . ARG A 1 101 ? -19.523 4.757 26.463 1.00 98.38 101 ARG A N 1
ATOM 794 C CA . ARG A 1 101 ? -18.063 4.796 26.268 1.00 98.38 101 ARG A CA 1
ATOM 795 C C . ARG A 1 101 ? -17.558 3.556 25.537 1.00 98.38 101 ARG A C 1
ATOM 797 O O . ARG A 1 101 ? -16.824 3.677 24.559 1.00 98.38 101 ARG A O 1
ATOM 804 N N . TRP A 1 102 ? -18.006 2.379 25.961 1.00 98.50 102 TRP A N 1
ATOM 805 C CA . TRP A 1 102 ? -17.699 1.109 25.311 1.00 98.50 102 TRP A CA 1
ATOM 806 C C . TRP A 1 102 ? -18.096 1.100 23.830 1.00 98.50 102 TRP A C 1
ATOM 808 O O . TRP A 1 102 ? -17.274 0.774 22.974 1.00 98.50 102 TRP A O 1
ATOM 818 N N . GLU A 1 103 ? -19.322 1.511 23.506 1.00 98.50 103 GLU A N 1
ATOM 819 C CA . GLU A 1 103 ? -19.808 1.570 22.124 1.00 98.50 103 GLU A CA 1
ATOM 820 C C . GLU A 1 103 ? -18.944 2.487 21.254 1.00 98.50 103 GLU A C 1
ATOM 822 O O . GLU A 1 103 ? -18.589 2.117 20.133 1.00 98.50 103 GLU A O 1
ATOM 827 N N . LYS A 1 104 ? -18.522 3.641 21.788 1.00 98.50 104 LYS A N 1
ATOM 828 C CA . LYS A 1 104 ? -17.595 4.550 21.099 1.00 98.50 104 LYS A CA 1
ATOM 829 C C . LYS A 1 104 ? -16.227 3.911 20.861 1.00 98.50 104 LYS A C 1
ATOM 831 O O . LYS A 1 104 ? -15.680 4.071 19.772 1.00 98.50 104 LYS A O 1
ATOM 836 N N . VAL A 1 105 ? -15.673 3.188 21.837 1.00 98.69 105 VAL A N 1
ATOM 837 C CA . VAL A 1 105 ? -14.399 2.459 21.676 1.00 98.69 105 VAL A CA 1
ATOM 838 C C . VAL A 1 105 ? -14.521 1.396 20.584 1.00 98.69 105 VAL A C 1
ATOM 840 O O . VAL A 1 105 ? -13.679 1.341 19.688 1.00 98.69 105 VAL A O 1
ATOM 843 N N . VAL A 1 106 ? -15.591 0.596 20.603 1.00 98.62 106 VAL A N 1
ATOM 844 C CA . VAL A 1 106 ? -15.853 -0.427 19.578 1.00 98.62 106 VAL A CA 1
ATOM 845 C C . VAL A 1 106 ? -15.985 0.210 18.197 1.00 98.62 106 VAL A C 1
ATOM 847 O O . VAL A 1 106 ? -15.329 -0.235 17.255 1.00 98.62 106 VAL A O 1
ATOM 850 N N . GLN A 1 107 ? -16.788 1.269 18.071 1.00 98.56 107 GLN A N 1
ATOM 851 C CA . GLN A 1 107 ? -16.992 1.970 16.805 1.00 98.56 107 GLN A CA 1
ATOM 852 C C . GLN A 1 107 ? -15.672 2.524 16.255 1.00 98.56 107 GLN A C 1
ATOM 854 O O . GLN A 1 107 ? -15.307 2.217 15.119 1.00 98.56 107 GLN A O 1
ATOM 859 N N . ARG A 1 108 ? -14.916 3.270 17.069 1.00 98.50 108 ARG A N 1
ATOM 860 C CA . ARG A 1 108 ? -13.622 3.840 16.666 1.00 98.50 108 ARG A CA 1
ATOM 861 C C . ARG A 1 108 ? -12.598 2.766 16.308 1.00 98.50 108 ARG A C 1
ATOM 863 O O . ARG A 1 108 ? -11.820 2.952 15.376 1.00 98.50 108 ARG A O 1
ATOM 870 N N . SER A 1 109 ? -12.608 1.632 17.010 1.00 98.50 109 SER A N 1
ATOM 871 C CA . SER A 1 109 ? -11.748 0.489 16.688 1.00 98.50 109 SER A CA 1
ATOM 872 C C . SER A 1 109 ? -12.071 -0.094 15.306 1.00 98.50 109 SER A C 1
ATOM 874 O O . SER A 1 109 ? -11.169 -0.345 14.502 1.00 98.50 109 SER A O 1
ATOM 876 N N . VAL A 1 110 ? -13.360 -0.243 14.979 1.00 98.50 110 VAL A N 1
ATOM 877 C CA . VAL A 1 110 ? -13.812 -0.710 13.658 1.00 98.50 110 VAL A CA 1
ATOM 878 C C . VAL A 1 110 ? -13.458 0.296 12.560 1.00 98.50 110 VAL A C 1
ATOM 880 O O . VAL A 1 110 ? -12.948 -0.099 11.511 1.00 98.50 110 VAL A O 1
ATOM 883 N N . GLU A 1 111 ? -13.699 1.587 12.787 1.00 98.44 111 GLU A N 1
ATOM 884 C CA . GLU A 1 111 ? -13.367 2.660 11.841 1.00 98.44 111 GLU A CA 1
ATOM 885 C C . GLU A 1 111 ? -11.864 2.710 11.550 1.00 98.44 111 GLU A C 1
ATOM 887 O O . GLU A 1 111 ? -11.461 2.721 10.383 1.00 98.44 111 GLU A O 1
ATOM 892 N N . ARG A 1 112 ? -11.028 2.642 12.594 1.00 98.25 112 ARG A N 1
ATOM 893 C CA . ARG A 1 112 ? -9.571 2.564 12.450 1.00 98.25 112 ARG A CA 1
ATOM 894 C C . ARG A 1 112 ? -9.148 1.326 11.663 1.00 98.25 112 ARG A C 1
ATOM 896 O O . ARG A 1 112 ? -8.330 1.442 10.754 1.00 98.25 112 ARG A O 1
ATOM 903 N N . GLY A 1 113 ? -9.727 0.163 11.963 1.00 98.50 113 GLY A N 1
ATOM 904 C CA . GLY A 1 113 ? -9.439 -1.078 11.240 1.00 98.50 113 GLY A CA 1
ATOM 905 C C . GLY A 1 113 ? -9.727 -0.967 9.740 1.00 98.50 113 GLY A C 1
ATOM 906 O O . GLY A 1 113 ? -8.909 -1.385 8.923 1.00 98.50 113 GLY A O 1
ATOM 907 N N . ARG A 1 114 ? -10.847 -0.334 9.363 1.00 98.62 114 ARG A N 1
ATOM 908 C CA . ARG A 1 114 ? -11.185 -0.062 7.954 1.00 98.62 114 ARG A CA 1
ATOM 909 C C . ARG A 1 114 ? -10.194 0.902 7.302 1.00 98.62 114 ARG A C 1
ATOM 911 O O . ARG A 1 114 ? -9.715 0.628 6.206 1.00 98.62 114 ARG A O 1
ATOM 918 N N . ALA A 1 115 ? -9.845 1.993 7.985 1.00 98.31 115 ALA A N 1
ATOM 919 C CA . ALA A 1 115 ? -8.897 2.978 7.467 1.00 98.31 115 ALA A CA 1
ATOM 920 C C . ALA A 1 115 ? -7.499 2.375 7.223 1.00 98.31 115 ALA A C 1
ATOM 922 O O . ALA A 1 115 ? -6.879 2.650 6.192 1.00 98.31 115 ALA A O 1
ATOM 923 N N . LEU A 1 116 ? -7.028 1.521 8.139 1.00 98.62 116 LEU A N 1
ATOM 924 C CA . LEU A 1 116 ? -5.771 0.783 8.000 1.00 98.62 116 LEU A CA 1
ATOM 925 C C . LEU A 1 116 ? -5.816 -0.227 6.846 1.00 98.62 116 LEU A C 1
ATOM 927 O O . LEU A 1 116 ? -4.869 -0.296 6.066 1.00 98.62 116 LEU A O 1
ATOM 931 N N . ASP A 1 117 ? -6.909 -0.981 6.694 1.00 98.50 117 ASP A N 1
ATOM 932 C CA . ASP A 1 117 ? -7.062 -1.934 5.588 1.00 98.50 117 ASP A CA 1
ATOM 933 C C . ASP A 1 117 ? -7.050 -1.236 4.218 1.00 98.50 117 ASP A C 1
ATOM 935 O O . ASP A 1 117 ? -6.368 -1.674 3.288 1.00 98.50 117 ASP A O 1
ATOM 939 N N . ASP A 1 118 ? -7.744 -0.108 4.103 1.00 98.31 118 ASP A N 1
ATOM 940 C CA . ASP A 1 118 ? -7.772 0.689 2.881 1.00 98.31 118 ASP A CA 1
ATOM 941 C C . ASP A 1 118 ? -6.399 1.286 2.545 1.00 98.31 118 ASP A C 1
ATOM 943 O O . ASP A 1 118 ? -5.974 1.262 1.385 1.00 98.31 118 ASP A O 1
ATOM 947 N N . ALA A 1 119 ? -5.681 1.806 3.546 1.00 98.12 119 ALA A N 1
ATOM 948 C CA . ALA A 1 119 ? -4.314 2.291 3.377 1.00 98.12 119 ALA A CA 1
ATOM 949 C C . ALA A 1 119 ? -3.369 1.159 2.946 1.00 98.12 119 ALA A C 1
ATOM 951 O O . ALA A 1 119 ? -2.654 1.303 1.952 1.00 98.12 119 ALA A O 1
ATOM 952 N N . ARG A 1 120 ? -3.454 -0.004 3.605 1.00 98.50 120 ARG A N 1
ATOM 953 C CA . ARG A 1 120 ? -2.697 -1.214 3.266 1.00 98.50 120 ARG A CA 1
ATOM 954 C C . ARG A 1 120 ? -2.924 -1.644 1.824 1.00 98.50 120 ARG A C 1
ATOM 956 O O . ARG A 1 120 ? -1.954 -1.920 1.124 1.00 98.50 120 ARG A O 1
ATOM 963 N N . LYS A 1 121 ? -4.176 -1.709 1.360 1.00 98.31 121 LYS A N 1
ATOM 964 C CA . LYS A 1 121 ? -4.494 -2.101 -0.026 1.00 98.31 121 LYS A CA 1
ATOM 965 C C . LYS A 1 121 ? -3.840 -1.166 -1.036 1.00 98.31 121 LYS A C 1
ATOM 967 O O . LYS A 1 121 ? -3.216 -1.644 -1.980 1.00 98.31 121 LYS A O 1
ATOM 972 N N . ARG A 1 122 ? -3.943 0.150 -0.820 1.00 97.56 122 ARG A N 1
ATOM 973 C CA . ARG A 1 122 ? -3.347 1.151 -1.716 1.00 97.56 122 ARG A CA 1
ATOM 974 C C . ARG A 1 122 ? -1.817 1.084 -1.717 1.00 97.56 122 ARG A C 1
ATOM 976 O O . ARG A 1 122 ? -1.220 1.033 -2.790 1.00 97.56 122 ARG A O 1
ATOM 983 N N . ALA A 1 123 ? -1.198 1.023 -0.537 1.00 98.12 123 ALA A N 1
ATOM 984 C CA . ALA A 1 123 ? 0.253 0.908 -0.395 1.00 98.12 123 ALA A CA 1
ATOM 985 C C . ALA A 1 123 ? 0.783 -0.382 -1.041 1.00 98.12 123 ALA A C 1
ATOM 987 O O . ALA A 1 123 ? 1.762 -0.351 -1.784 1.00 98.12 123 ALA A O 1
ATOM 988 N N . LYS A 1 124 ? 0.094 -1.510 -0.824 1.00 98.31 124 LYS A N 1
ATOM 989 C CA . LYS A 1 124 ? 0.443 -2.806 -1.415 1.00 98.31 124 LYS A CA 1
ATOM 990 C C . LYS A 1 124 ? 0.346 -2.784 -2.936 1.00 98.31 124 LYS A C 1
ATOM 992 O O . LYS A 1 124 ? 1.286 -3.199 -3.602 1.00 98.31 124 LYS A O 1
ATOM 997 N N . GLN A 1 125 ? -0.759 -2.273 -3.480 1.00 98.00 125 GLN A N 1
ATOM 998 C CA . GLN A 1 125 ? -0.962 -2.183 -4.926 1.00 98.00 125 GLN A CA 1
ATOM 999 C C . GLN A 1 125 ? 0.152 -1.377 -5.604 1.00 98.00 125 GLN A C 1
ATOM 1001 O O . GLN A 1 125 ? 0.695 -1.816 -6.616 1.00 98.00 125 GLN A O 1
ATOM 1006 N N . PHE A 1 126 ? 0.499 -0.215 -5.043 1.00 98.44 126 PHE A N 1
ATOM 1007 C CA . PHE A 1 126 ? 1.597 0.596 -5.559 1.00 98.44 126 PHE A CA 1
ATOM 1008 C C . PHE A 1 126 ? 2.934 -0.134 -5.453 1.00 98.44 126 PHE A C 1
ATOM 1010 O O . PHE A 1 126 ? 3.636 -0.245 -6.452 1.00 98.44 126 PHE A O 1
ATOM 1017 N N . HIS A 1 127 ? 3.269 -0.658 -4.273 1.00 98.44 127 HIS A N 1
ATOM 1018 C CA . HIS A 1 127 ? 4.564 -1.286 -4.039 1.00 98.44 127 HIS A CA 1
ATOM 1019 C C . HIS A 1 127 ? 4.781 -2.522 -4.923 1.00 98.44 127 HIS A C 1
ATOM 1021 O O . HIS A 1 127 ? 5.859 -2.691 -5.479 1.00 98.44 127 HIS A O 1
ATOM 1027 N N . GLU A 1 128 ? 3.760 -3.361 -5.122 1.00 98.31 128 GLU A N 1
ATOM 1028 C CA . GLU A 1 128 ? 3.855 -4.512 -6.028 1.00 98.31 128 GLU A CA 1
ATOM 1029 C C . GLU A 1 128 ? 4.028 -4.090 -7.493 1.00 98.31 128 GLU A C 1
ATOM 1031 O O . GLU A 1 128 ? 4.795 -4.718 -8.222 1.00 98.31 128 GLU A O 1
ATOM 1036 N N . ALA A 1 129 ? 3.323 -3.044 -7.938 1.00 98.19 129 ALA A N 1
ATOM 1037 C CA . ALA A 1 129 ? 3.459 -2.520 -9.296 1.00 98.19 129 ALA A CA 1
ATOM 1038 C C . ALA A 1 129 ? 4.841 -1.891 -9.523 1.00 98.19 129 ALA A C 1
ATOM 1040 O O . ALA A 1 129 ? 5.484 -2.169 -10.534 1.00 98.19 129 ALA A O 1
ATOM 1041 N N . TRP A 1 130 ? 5.306 -1.097 -8.557 1.00 98.62 130 TRP A N 1
ATOM 1042 C CA . TRP A 1 130 ? 6.639 -0.511 -8.534 1.00 98.62 130 TRP A CA 1
ATOM 1043 C C . TRP A 1 130 ? 7.717 -1.595 -8.576 1.00 98.62 130 TRP A C 1
ATOM 1045 O O . TRP A 1 130 ? 8.530 -1.588 -9.494 1.00 98.62 130 TRP A O 1
ATOM 1055 N N . LYS A 1 131 ? 7.668 -2.583 -7.672 1.00 98.56 131 LYS A N 1
ATOM 1056 C CA . LYS A 1 131 ? 8.681 -3.642 -7.584 1.00 98.56 131 LYS A CA 1
ATOM 1057 C C . LYS A 1 131 ? 8.768 -4.450 -8.876 1.00 98.56 131 LYS A C 1
ATOM 1059 O O . LYS A 1 131 ? 9.848 -4.597 -9.429 1.00 98.56 131 LYS A O 1
ATOM 1064 N N . LYS A 1 132 ? 7.625 -4.890 -9.416 1.00 98.50 132 LYS A N 1
ATOM 1065 C CA . LYS A 1 132 ? 7.578 -5.623 -10.695 1.00 98.50 132 LYS A CA 1
ATOM 1066 C C . LYS A 1 132 ? 8.148 -4.820 -11.862 1.00 98.50 132 LYS A C 1
ATOM 1068 O O . LYS A 1 132 ? 8.714 -5.407 -12.779 1.00 98.50 132 LYS A O 1
ATOM 1073 N N . LEU A 1 133 ? 7.933 -3.505 -11.877 1.00 98.69 133 LEU A N 1
ATOM 1074 C CA . LEU A 1 133 ? 8.450 -2.644 -12.933 1.00 98.69 133 LEU A CA 1
ATOM 1075 C C . LEU A 1 133 ? 9.952 -2.404 -12.774 1.00 98.69 133 LEU A C 1
ATOM 1077 O O . LEU A 1 133 ? 10.661 -2.482 -13.769 1.00 98.69 133 LEU A O 1
ATOM 1081 N N . VAL A 1 134 ? 10.429 -2.164 -11.552 1.00 98.69 134 VAL A N 1
ATOM 1082 C CA . VAL A 1 134 ? 11.862 -2.034 -11.252 1.00 98.69 134 VAL A CA 1
ATOM 1083 C C . VAL A 1 134 ? 12.613 -3.309 -11.627 1.00 98.69 134 VAL A C 1
ATOM 1085 O O . VAL A 1 134 ? 13.593 -3.214 -12.356 1.00 98.69 134 VAL A O 1
ATOM 1088 N N . ASP A 1 135 ? 12.111 -4.483 -11.236 1.00 98.69 135 ASP A N 1
ATOM 1089 C CA . ASP A 1 135 ? 12.722 -5.775 -11.584 1.00 98.69 135 ASP A CA 1
ATOM 1090 C C . ASP A 1 135 ? 12.810 -5.954 -13.104 1.00 98.69 135 ASP A C 1
ATOM 1092 O O . ASP A 1 135 ? 13.856 -6.286 -13.653 1.00 98.69 135 ASP A O 1
ATOM 1096 N N . TRP A 1 136 ? 11.720 -5.651 -13.815 1.00 98.75 136 TRP A N 1
ATOM 1097 C CA . TRP A 1 136 ? 11.714 -5.726 -15.274 1.00 98.75 136 TRP A CA 1
ATOM 1098 C C . TRP A 1 136 ? 12.681 -4.723 -15.921 1.00 98.75 136 TRP A C 1
ATOM 1100 O O . TRP A 1 136 ? 13.298 -5.043 -16.934 1.00 98.75 136 TRP A O 1
ATOM 1110 N N . LEU A 1 137 ? 12.804 -3.513 -15.368 1.00 98.75 137 LEU A N 1
ATOM 1111 C CA . LEU A 1 137 ? 13.731 -2.495 -15.863 1.00 98.75 137 LEU A CA 1
ATOM 1112 C C . LEU A 1 137 ? 15.188 -2.902 -15.643 1.00 98.75 137 LEU A C 1
ATOM 1114 O O . LEU A 1 137 ? 16.004 -2.678 -16.529 1.00 98.75 137 LEU A O 1
ATOM 1118 N N . GLU A 1 138 ? 15.507 -3.528 -14.511 1.00 98.50 138 GLU A N 1
ATOM 1119 C CA . GLU A 1 138 ? 16.835 -4.094 -14.255 1.00 98.50 138 GLU A CA 1
ATOM 1120 C C . GLU A 1 138 ? 17.172 -5.197 -15.259 1.00 98.50 138 GLU A C 1
ATOM 1122 O O . GLU A 1 138 ? 18.247 -5.179 -15.857 1.00 98.50 138 GLU A O 1
ATOM 1127 N N . ASP A 1 139 ? 16.238 -6.114 -15.514 1.00 98.50 139 ASP A N 1
ATOM 1128 C CA . ASP A 1 139 ? 16.414 -7.162 -16.521 1.00 98.50 139 ASP A CA 1
ATOM 1129 C C . ASP A 1 139 ? 16.586 -6.576 -17.931 1.00 98.50 139 ASP A C 1
ATOM 1131 O O . ASP A 1 139 ? 17.450 -7.016 -18.691 1.00 98.50 139 ASP A O 1
ATOM 1135 N N . ALA A 1 140 ? 15.794 -5.559 -18.283 1.00 98.38 140 ALA A N 1
ATOM 1136 C CA . ALA A 1 140 ? 15.886 -4.868 -19.566 1.00 98.38 140 ALA A CA 1
ATOM 1137 C C . ALA A 1 140 ? 17.221 -4.126 -19.723 1.00 98.38 140 ALA A C 1
ATOM 1139 O O . ALA A 1 140 ? 17.838 -4.164 -20.789 1.00 98.38 140 ALA A O 1
ATOM 1140 N N . GLU A 1 141 ? 17.695 -3.478 -18.661 1.00 98.06 141 GLU A N 1
ATOM 1141 C CA . GLU A 1 141 ? 18.990 -2.812 -18.647 1.00 98.06 141 GLU A CA 1
ATOM 1142 C C . GLU A 1 141 ? 20.137 -3.820 -18.793 1.00 98.06 141 GLU A C 1
ATOM 1144 O O . GLU A 1 141 ? 21.042 -3.614 -19.602 1.00 98.06 141 GLU A O 1
ATOM 1149 N N . ASN A 1 142 ? 20.082 -4.935 -18.063 1.00 97.94 142 ASN A N 1
ATOM 1150 C CA . ASN A 1 142 ? 21.060 -6.016 -18.163 1.00 97.94 142 ASN A CA 1
ATOM 1151 C C . ASN A 1 142 ? 21.060 -6.653 -19.556 1.00 97.94 142 ASN A C 1
ATOM 1153 O O . ASN A 1 142 ? 22.126 -6.934 -20.106 1.00 97.94 142 ASN A O 1
ATOM 1157 N N . HIS A 1 143 ? 19.883 -6.832 -20.159 1.00 96.69 143 HIS A N 1
ATOM 1158 C CA . HIS A 1 143 ? 19.757 -7.294 -21.536 1.00 96.69 143 HIS A CA 1
ATOM 1159 C C . HIS A 1 143 ? 20.499 -6.360 -22.500 1.00 96.69 143 HIS A C 1
ATOM 1161 O O . HIS A 1 143 ? 21.368 -6.828 -23.231 1.00 96.69 143 HIS A O 1
ATOM 1167 N N . LEU A 1 144 ? 20.247 -5.048 -22.427 1.00 96.25 144 LEU A N 1
ATOM 1168 C CA . LEU A 1 144 ? 20.924 -4.045 -23.2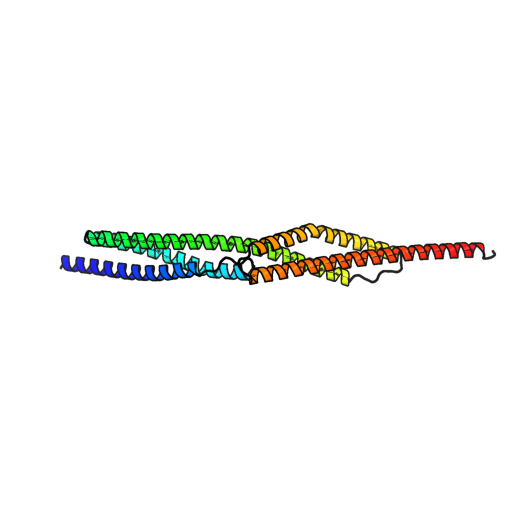60 1.00 96.25 144 LEU A CA 1
ATOM 1169 C C . LEU A 1 144 ? 22.441 -3.994 -23.013 1.00 96.25 144 LEU A C 1
ATOM 1171 O O . LEU A 1 144 ? 23.213 -3.871 -23.958 1.00 96.25 144 LEU A O 1
ATOM 1175 N N . ASN A 1 145 ? 22.882 -4.131 -21.760 1.00 94.94 145 ASN A N 1
ATOM 1176 C CA . ASN A 1 145 ? 24.307 -4.158 -21.409 1.00 94.94 145 ASN A CA 1
ATOM 1177 C C . ASN A 1 145 ? 25.028 -5.422 -21.909 1.00 94.94 145 ASN A C 1
ATOM 1179 O O . ASN A 1 145 ? 26.240 -5.396 -22.104 1.00 94.94 145 ASN A O 1
ATOM 1183 N N . SER A 1 146 ? 24.303 -6.533 -22.073 1.00 94.06 146 SER A N 1
ATOM 1184 C CA . SER A 1 146 ? 24.850 -7.821 -22.525 1.00 94.06 146 SER A CA 1
ATOM 1185 C C . SER A 1 146 ? 24.762 -8.031 -24.037 1.00 94.06 146 SER A C 1
ATOM 1187 O O . SER A 1 146 ? 25.220 -9.058 -24.546 1.00 94.06 146 SER A O 1
ATOM 1189 N N . GLU A 1 147 ? 24.181 -7.079 -24.771 1.00 89.69 147 GLU A N 1
ATOM 1190 C CA . GLU A 1 147 ? 24.120 -7.167 -26.220 1.00 89.69 147 GLU A CA 1
ATOM 1191 C C . GLU A 1 147 ? 25.518 -7.186 -26.845 1.00 89.69 147 GLU A C 1
ATOM 1193 O O . GLU A 1 147 ? 26.408 -6.411 -26.496 1.00 89.69 147 GLU A O 1
ATOM 1198 N N . LEU A 1 148 ? 25.691 -8.075 -27.824 1.00 85.31 148 LEU A N 1
ATOM 1199 C CA . LEU A 1 148 ? 26.951 -8.228 -28.542 1.00 85.31 148 LEU A CA 1
ATOM 1200 C C . LEU A 1 148 ? 27.321 -6.956 -29.315 1.00 85.31 148 LEU A C 1
ATOM 1202 O O . LEU A 1 148 ? 26.454 -6.187 -29.761 1.00 85.31 148 LEU A O 1
ATOM 1206 N N . GLU A 1 149 ? 28.625 -6.806 -29.552 1.00 91.38 149 GLU A N 1
ATOM 1207 C CA . GLU A 1 149 ? 29.164 -5.811 -30.474 1.00 91.38 149 GLU A CA 1
ATOM 1208 C C . GLU A 1 149 ? 28.467 -5.888 -31.842 1.00 91.38 149 GLU A C 1
ATOM 1210 O O . GLU A 1 149 ? 27.990 -6.941 -32.292 1.00 91.38 149 GLU A O 1
ATOM 1215 N N . ILE A 1 150 ? 28.357 -4.731 -32.489 1.00 92.69 150 ILE A N 1
ATOM 1216 C CA . ILE A 1 150 ? 27.692 -4.627 -33.785 1.00 92.69 150 ILE A CA 1
ATOM 1217 C C . ILE A 1 150 ? 28.562 -5.318 -34.831 1.00 92.69 150 ILE A C 1
ATOM 1219 O O . ILE A 1 150 ? 29.771 -5.107 -34.887 1.00 92.69 150 ILE A O 1
ATOM 1223 N N . SER A 1 151 ? 27.950 -6.186 -35.636 1.00 89.75 151 SER A N 1
ATOM 1224 C CA . SER A 1 151 ? 28.680 -6.905 -36.680 1.00 89.75 151 SER A CA 1
ATOM 1225 C C . SER A 1 151 ? 29.069 -5.976 -37.833 1.00 89.75 151 SER A C 1
ATOM 1227 O O . SER A 1 151 ? 28.373 -5.008 -38.098 1.00 89.75 151 SER A O 1
ATOM 1229 N N . ASN A 1 152 ? 30.124 -6.317 -38.576 1.00 87.31 152 ASN A N 1
ATOM 1230 C CA . ASN A 1 152 ? 30.449 -5.652 -39.848 1.00 87.31 152 ASN A CA 1
ATOM 1231 C C . ASN A 1 152 ? 29.714 -6.278 -41.051 1.00 87.31 152 ASN A C 1
ATOM 1233 O O . ASN A 1 152 ? 29.768 -5.749 -42.158 1.00 87.31 152 ASN A O 1
ATOM 1237 N N . ASP A 1 153 ? 29.052 -7.419 -40.840 1.00 89.31 153 ASP A N 1
ATOM 1238 C CA . ASP A 1 153 ? 28.284 -8.144 -41.852 1.00 89.31 153 ASP A CA 1
ATOM 1239 C C . ASP A 1 153 ? 26.851 -7.575 -41.931 1.00 89.31 153 ASP A C 1
ATOM 1241 O O . ASP A 1 153 ? 26.116 -7.662 -40.937 1.00 89.31 153 ASP A O 1
ATOM 1245 N N . PRO A 1 154 ? 26.426 -7.019 -43.083 1.00 91.25 154 PRO A N 1
ATOM 1246 C CA . PRO A 1 154 ? 25.145 -6.331 -43.197 1.00 91.25 154 PRO A CA 1
ATOM 1247 C C . PRO A 1 154 ? 23.939 -7.210 -42.850 1.00 91.25 154 PRO A C 1
ATOM 1249 O O . PRO A 1 154 ? 22.968 -6.712 -42.276 1.00 91.25 154 PRO A O 1
ATOM 1252 N N . ASP A 1 155 ? 23.975 -8.513 -43.134 1.00 92.38 155 ASP A N 1
ATOM 1253 C CA . ASP A 1 155 ? 22.848 -9.395 -42.823 1.00 92.38 155 ASP A CA 1
ATOM 1254 C C . ASP A 1 155 ? 22.771 -9.714 -41.325 1.00 92.38 155 ASP A C 1
ATOM 1256 O O . ASP A 1 155 ? 21.676 -9.801 -40.755 1.00 92.38 155 ASP A O 1
ATOM 1260 N N . LYS A 1 156 ? 23.918 -9.770 -40.638 1.00 94.25 156 LYS A N 1
ATOM 1261 C CA . LYS A 1 156 ? 23.959 -9.870 -39.170 1.00 94.25 156 LYS A CA 1
ATOM 1262 C C . LYS A 1 156 ? 23.508 -8.576 -38.496 1.00 94.25 156 LYS A C 1
ATOM 1264 O O . LYS A 1 156 ? 22.796 -8.660 -37.495 1.00 94.25 156 LYS A O 1
ATOM 1269 N N . ILE A 1 157 ? 23.847 -7.405 -39.044 1.00 95.19 157 ILE A N 1
ATOM 1270 C CA . ILE A 1 157 ? 23.345 -6.113 -38.541 1.00 95.19 157 ILE A CA 1
ATOM 1271 C C . ILE A 1 157 ? 21.819 -6.052 -38.680 1.00 95.19 157 ILE A C 1
ATOM 1273 O O . ILE A 1 157 ? 21.131 -5.723 -37.715 1.00 95.19 157 ILE A O 1
ATOM 1277 N N . LYS A 1 158 ? 21.257 -6.440 -39.837 1.00 95.12 158 LYS A N 1
ATOM 1278 C CA . LYS A 1 158 ? 19.793 -6.515 -40.030 1.00 95.12 158 LYS A CA 1
ATOM 1279 C C . LYS A 1 158 ? 19.128 -7.447 -39.013 1.00 95.12 158 LYS A C 1
ATOM 1281 O O . LYS A 1 158 ? 18.061 -7.118 -38.493 1.00 95.12 158 LYS A O 1
ATOM 1286 N N . LEU A 1 159 ? 19.751 -8.586 -38.700 1.00 95.75 159 LEU A N 1
ATOM 1287 C CA . LEU A 1 159 ? 19.254 -9.501 -37.671 1.00 95.75 159 LEU A CA 1
ATOM 1288 C C . LEU A 1 159 ? 19.289 -8.865 -36.272 1.00 95.75 159 LEU A C 1
ATOM 1290 O O . LEU A 1 159 ? 18.303 -8.967 -35.543 1.00 95.75 159 LEU A O 1
ATOM 1294 N N . GLN A 1 160 ? 20.389 -8.202 -35.900 1.00 96.19 160 GLN A N 1
ATOM 1295 C CA . GLN A 1 160 ? 20.493 -7.458 -34.636 1.00 96.19 160 GLN A CA 1
ATOM 1296 C C . GLN A 1 160 ? 19.418 -6.362 -34.551 1.00 96.19 160 GLN A C 1
ATOM 1298 O O . GLN A 1 160 ? 18.704 -6.287 -33.556 1.00 96.19 160 GLN A O 1
ATOM 1303 N N . LEU A 1 161 ? 19.211 -5.596 -35.627 1.00 96.50 161 LEU A N 1
ATOM 1304 C CA . LEU A 1 161 ? 18.163 -4.577 -35.726 1.00 96.50 161 LEU A CA 1
ATOM 1305 C C . LEU A 1 161 ? 16.760 -5.176 -35.548 1.00 96.50 161 LEU A C 1
ATOM 1307 O O . LEU A 1 161 ? 15.917 -4.600 -34.866 1.00 96.50 161 LEU A O 1
ATOM 1311 N N . SER A 1 162 ? 16.495 -6.340 -36.146 1.00 97.06 162 SER A N 1
ATOM 1312 C CA . SER A 1 162 ? 15.210 -7.028 -35.993 1.00 97.06 162 SER A CA 1
ATOM 1313 C C . SER A 1 162 ? 14.958 -7.461 -34.548 1.00 97.06 162 SER A C 1
ATOM 1315 O O . SER A 1 162 ? 13.846 -7.286 -34.055 1.00 97.06 162 SER A O 1
ATOM 1317 N N . LYS A 1 163 ? 15.975 -8.000 -33.862 1.00 96.50 163 LYS A N 1
ATOM 1318 C CA . LYS A 1 163 ? 15.879 -8.370 -32.440 1.00 96.50 163 LYS A CA 1
ATOM 1319 C C . LYS A 1 163 ? 15.672 -7.140 -31.557 1.00 96.50 163 LYS A C 1
ATOM 1321 O O . LYS A 1 163 ? 14.799 -7.148 -30.693 1.00 96.50 163 LYS A O 1
ATOM 1326 N N . HIS A 1 164 ? 16.403 -6.058 -31.822 1.00 97.69 164 HIS A N 1
ATOM 1327 C CA . HIS A 1 164 ? 16.257 -4.811 -31.070 1.00 97.69 164 HIS A CA 1
ATOM 1328 C C . HIS A 1 164 ? 14.870 -4.180 -31.253 1.00 97.69 164 HIS A C 1
ATOM 1330 O O . HIS A 1 164 ? 14.266 -3.714 -30.292 1.00 97.69 164 HIS A O 1
ATOM 1336 N N . LYS A 1 165 ? 14.286 -4.253 -32.456 1.00 97.75 165 LYS A N 1
ATOM 1337 C CA . LYS A 1 165 ? 12.893 -3.829 -32.695 1.00 97.75 165 LYS A CA 1
ATOM 1338 C C . LYS A 1 165 ? 11.881 -4.628 -31.873 1.00 97.75 165 LYS A C 1
ATOM 1340 O O . LYS A 1 165 ? 10.880 -4.071 -31.419 1.00 97.75 165 LYS A O 1
ATOM 1345 N N . GLU A 1 166 ? 12.117 -5.922 -31.670 1.00 97.81 166 GLU A N 1
ATOM 1346 C CA . GLU A 1 166 ? 11.281 -6.739 -30.788 1.00 97.81 166 GLU A CA 1
ATOM 1347 C C . GLU A 1 166 ? 11.415 -6.284 -29.330 1.00 97.81 166 GLU A C 1
ATOM 1349 O O . GLU A 1 166 ? 10.399 -6.038 -28.677 1.00 97.81 166 GLU A O 1
ATOM 1354 N N . PHE A 1 167 ? 12.642 -6.058 -28.852 1.00 98.06 167 PHE A N 1
ATOM 1355 C CA . PHE A 1 167 ? 12.883 -5.463 -27.538 1.00 98.06 167 PHE A CA 1
ATOM 1356 C C . PHE A 1 167 ? 12.156 -4.115 -27.381 1.00 98.06 167 PHE A C 1
ATOM 1358 O O . PHE A 1 167 ? 11.386 -3.942 -26.435 1.00 98.06 167 PHE A O 1
ATOM 1365 N N . GLN A 1 168 ? 12.289 -3.196 -28.340 1.00 98.38 168 GLN A N 1
ATOM 1366 C CA . GLN A 1 168 ? 11.603 -1.899 -28.330 1.00 98.38 168 GLN A CA 1
ATOM 1367 C C . GLN A 1 168 ? 10.079 -2.041 -28.266 1.00 98.38 168 GLN A C 1
ATOM 1369 O O . GLN A 1 168 ? 9.416 -1.283 -27.557 1.00 98.38 168 GLN A O 1
ATOM 1374 N N . LYS A 1 169 ? 9.505 -3.039 -28.948 1.00 98.31 169 LYS A N 1
ATOM 1375 C CA . LYS A 1 169 ? 8.075 -3.351 -28.838 1.00 98.31 169 LYS A CA 1
ATOM 1376 C C . LYS A 1 169 ? 7.704 -3.781 -27.416 1.00 98.31 169 LYS A C 1
ATOM 1378 O O . LYS A 1 169 ? 6.673 -3.343 -26.906 1.00 98.31 169 LYS A O 1
ATOM 1383 N N . THR A 1 170 ? 8.526 -4.607 -26.763 1.00 98.25 170 THR A N 1
ATOM 1384 C CA . THR A 1 170 ? 8.288 -4.988 -25.359 1.00 98.25 170 THR A CA 1
ATOM 1385 C C . THR A 1 170 ? 8.399 -3.797 -24.408 1.00 98.25 170 THR A C 1
ATOM 1387 O O . THR A 1 170 ? 7.541 -3.650 -23.538 1.00 98.25 170 THR A O 1
ATOM 1390 N N . LEU A 1 171 ? 9.374 -2.907 -24.623 1.00 98.31 171 LEU A N 1
ATOM 1391 C CA . LEU A 1 171 ? 9.564 -1.684 -23.845 1.00 98.31 171 LEU A CA 1
ATOM 1392 C C . LEU A 1 171 ? 8.380 -0.725 -24.008 1.00 98.31 171 LEU A C 1
ATOM 1394 O O . LEU A 1 171 ? 7.796 -0.296 -23.014 1.00 98.31 171 LEU A O 1
ATOM 1398 N N . GLY A 1 172 ? 7.940 -0.472 -25.243 1.00 98.19 172 GLY A N 1
ATOM 1399 C CA . GLY A 1 172 ? 6.740 0.324 -25.512 1.00 98.19 172 GLY A CA 1
ATOM 1400 C C . GLY A 1 172 ? 5.484 -0.268 -24.860 1.00 98.19 172 GLY A C 1
ATOM 1401 O O . GLY A 1 172 ? 4.656 0.459 -24.316 1.00 98.19 172 GLY A O 1
ATOM 1402 N N . GLY A 1 173 ? 5.376 -1.601 -24.806 1.00 98.25 173 GLY A N 1
ATOM 1403 C CA . GLY A 1 173 ? 4.300 -2.297 -24.094 1.00 98.25 173 GLY A CA 1
ATOM 1404 C C . GLY A 1 173 ? 4.292 -2.083 -22.573 1.00 98.25 173 GLY A C 1
ATOM 1405 O O . GLY A 1 173 ? 3.257 -2.289 -21.937 1.00 98.25 173 GLY A O 1
ATOM 1406 N N . LYS A 1 174 ? 5.409 -1.652 -21.972 1.00 98.25 174 LYS A N 1
ATOM 1407 C CA . LYS A 1 174 ? 5.503 -1.332 -20.537 1.00 98.25 174 LYS A CA 1
ATOM 1408 C C . LYS A 1 174 ? 5.126 0.106 -20.202 1.00 98.25 174 LYS A C 1
ATOM 1410 O O . LYS A 1 174 ? 4.860 0.380 -19.033 1.00 98.25 174 LYS A O 1
ATOM 1415 N N . GLN A 1 175 ? 5.013 0.993 -21.188 1.00 98.12 175 GLN A N 1
ATOM 1416 C CA . GLN A 1 175 ? 4.703 2.405 -20.956 1.00 98.12 175 GLN A CA 1
ATOM 1417 C C . GLN A 1 175 ? 3.391 2.629 -20.172 1.00 98.12 175 GLN A C 1
ATOM 1419 O O . GLN A 1 175 ? 3.426 3.348 -19.176 1.00 98.12 175 GLN A O 1
ATOM 1424 N N . PRO A 1 176 ? 2.265 1.940 -20.464 1.00 98.38 176 PRO A N 1
ATOM 1425 C CA . PRO A 1 176 ? 1.045 2.091 -19.661 1.00 98.38 176 PRO A CA 1
ATOM 1426 C C . PRO A 1 176 ? 1.209 1.657 -18.194 1.00 98.38 176 PRO A C 1
ATOM 1428 O O . PRO A 1 176 ? 0.547 2.195 -17.299 1.00 98.38 176 PRO A O 1
ATOM 1431 N N . VAL A 1 177 ? 2.077 0.669 -17.941 1.00 98.12 177 VAL A N 1
ATOM 1432 C CA . VAL A 1 177 ? 2.397 0.197 -16.586 1.00 98.12 177 VAL A CA 1
ATOM 1433 C C . VAL A 1 177 ? 3.225 1.249 -15.859 1.00 98.12 177 VAL A C 1
ATOM 1435 O O . VAL A 1 177 ? 2.891 1.587 -14.728 1.00 98.12 177 VAL A O 1
ATOM 1438 N N . TYR A 1 178 ? 4.241 1.811 -16.517 1.00 98.69 178 TYR A N 1
ATOM 1439 C CA . TYR A 1 178 ? 5.028 2.927 -15.993 1.00 98.69 178 TYR A CA 1
ATOM 1440 C C . TYR A 1 178 ? 4.145 4.125 -15.630 1.00 98.69 178 TYR A C 1
ATOM 1442 O O . TYR A 1 178 ? 4.123 4.538 -14.468 1.00 98.69 178 TYR A O 1
ATOM 1450 N N . ASP A 1 179 ? 3.323 4.602 -16.566 1.00 98.44 179 ASP A N 1
ATOM 1451 C CA . ASP A 1 179 ? 2.436 5.750 -16.354 1.00 98.44 179 ASP A CA 1
ATOM 1452 C C . ASP A 1 179 ? 1.473 5.516 -15.180 1.00 98.44 179 ASP A C 1
ATOM 1454 O O . ASP A 1 179 ? 1.250 6.392 -14.336 1.00 98.44 179 ASP A O 1
ATOM 1458 N N . THR A 1 180 ? 0.920 4.303 -15.081 1.00 98.25 180 THR A N 1
ATOM 1459 C CA . THR A 1 180 ? 0.016 3.926 -13.988 1.00 98.25 180 THR A CA 1
ATOM 1460 C C . THR A 1 180 ? 0.738 3.843 -12.644 1.00 98.25 180 THR A C 1
ATOM 1462 O O . THR A 1 180 ? 0.187 4.309 -11.641 1.00 98.25 180 THR A O 1
ATOM 1465 N N . THR A 1 181 ? 1.954 3.295 -12.602 1.00 98.56 181 THR A N 1
ATOM 1466 C CA . THR A 1 181 ? 2.783 3.227 -11.389 1.00 98.56 181 THR A CA 1
ATOM 1467 C C . THR A 1 181 ? 3.133 4.630 -10.897 1.00 98.56 181 THR A C 1
ATOM 1469 O O . THR A 1 181 ? 2.889 4.935 -9.728 1.00 98.56 181 THR A O 1
ATOM 1472 N N . ILE A 1 182 ? 3.591 5.519 -11.787 1.00 98.50 182 ILE A N 1
ATOM 1473 C CA . ILE A 1 182 ? 3.897 6.919 -11.457 1.00 98.50 182 ILE A CA 1
ATOM 1474 C C . ILE A 1 182 ? 2.656 7.641 -10.932 1.00 98.50 182 ILE A C 1
ATOM 1476 O O . ILE A 1 182 ? 2.698 8.270 -9.873 1.00 98.50 182 ILE A O 1
ATOM 1480 N N . ARG A 1 183 ? 1.523 7.529 -11.635 1.00 98.19 183 ARG A N 1
ATOM 1481 C CA . ARG A 1 183 ? 0.264 8.167 -11.225 1.00 98.19 183 ARG A CA 1
ATOM 1482 C C . ARG A 1 183 ? -0.209 7.674 -9.858 1.00 98.19 183 ARG A C 1
ATOM 1484 O O . ARG A 1 183 ? -0.646 8.478 -9.039 1.00 98.19 183 ARG A O 1
ATOM 1491 N N . THR A 1 184 ? -0.119 6.370 -9.605 1.00 97.75 184 THR A N 1
ATOM 1492 C CA . THR A 1 184 ? -0.536 5.775 -8.326 1.00 97.75 184 THR A CA 1
ATOM 1493 C C . THR A 1 184 ? 0.376 6.224 -7.187 1.00 97.75 184 THR A C 1
ATOM 1495 O O . THR A 1 184 ? -0.128 6.626 -6.141 1.00 97.75 184 THR A O 1
ATOM 1498 N N . GLY A 1 185 ? 1.697 6.233 -7.393 1.00 98.12 185 GLY A N 1
ATOM 1499 C CA . GLY A 1 185 ? 2.644 6.712 -6.385 1.00 98.12 185 GLY A CA 1
ATOM 1500 C C . GLY A 1 185 ? 2.465 8.197 -6.065 1.00 98.12 185 GLY A C 1
ATOM 1501 O O . GLY A 1 185 ? 2.454 8.569 -4.895 1.00 98.12 185 GLY A O 1
ATOM 1502 N N . ARG A 1 186 ? 2.212 9.048 -7.071 1.00 97.81 186 ARG A N 1
ATOM 1503 C CA . ARG A 1 186 ? 1.88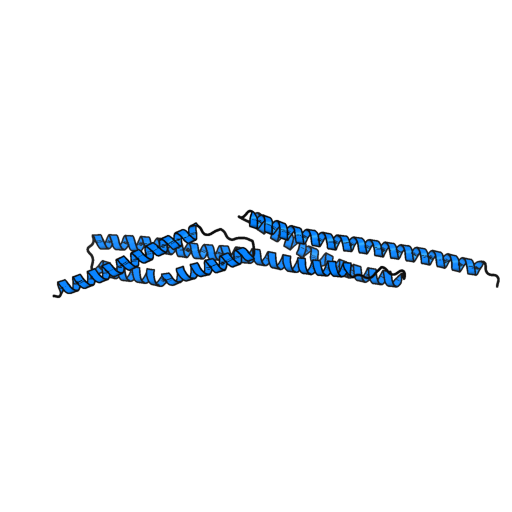8 10.471 -6.846 1.00 97.81 186 ARG A CA 1
ATOM 1504 C C . ARG A 1 186 ? 0.599 10.650 -6.046 1.00 97.81 186 ARG A C 1
ATOM 1506 O O . ARG A 1 186 ? 0.586 11.406 -5.083 1.00 97.81 186 ARG A O 1
ATOM 1513 N N . ALA A 1 187 ? -0.451 9.901 -6.383 1.00 97.50 187 ALA A N 1
ATOM 1514 C CA . ALA A 1 187 ? -1.715 9.950 -5.651 1.00 97.50 187 ALA A CA 1
ATOM 1515 C C . ALA A 1 187 ? -1.588 9.459 -4.195 1.00 97.50 187 ALA A C 1
ATOM 1517 O O . ALA A 1 187 ? -2.338 9.910 -3.329 1.00 97.50 187 ALA A O 1
ATOM 1518 N N . LEU A 1 188 ? -0.665 8.530 -3.913 1.00 97.38 188 LEU A N 1
ATOM 1519 C CA . LEU A 1 188 ? -0.311 8.160 -2.540 1.00 97.38 188 LEU A CA 1
ATOM 1520 C C . LEU A 1 188 ? 0.419 9.301 -1.837 1.00 97.38 188 LEU A C 1
ATOM 1522 O O . LEU A 1 188 ? 0.044 9.659 -0.727 1.00 97.38 188 LEU A O 1
ATOM 1526 N N . LYS A 1 189 ? 1.413 9.899 -2.497 1.00 96.56 189 LYS A N 1
ATOM 1527 C CA . LYS A 1 189 ? 2.212 10.996 -1.947 1.00 96.56 189 LYS A CA 1
ATOM 1528 C C . LYS A 1 189 ? 1.345 12.195 -1.559 1.00 96.56 189 LYS A C 1
ATOM 1530 O O . LYS A 1 189 ? 1.486 12.716 -0.463 1.00 96.56 189 LYS A O 1
ATOM 1535 N N . GLU A 1 190 ? 0.400 12.583 -2.411 1.00 96.12 190 GLU A N 1
ATOM 1536 C CA . GLU A 1 190 ? -0.552 13.673 -2.140 1.00 96.12 190 GLU A CA 1
ATOM 1537 C C . GLU A 1 190 ? -1.433 13.424 -0.907 1.00 96.12 190 GLU A C 1
ATOM 1539 O O . GLU A 1 190 ? -1.925 14.367 -0.293 1.00 96.12 190 GLU A O 1
ATOM 1544 N N . LYS A 1 191 ? -1.647 12.154 -0.544 1.00 94.88 191 LYS A N 1
ATOM 1545 C CA . LYS A 1 191 ? -2.465 11.735 0.603 1.00 94.88 191 LYS A CA 1
ATOM 1546 C C . LYS A 1 191 ? -1.631 11.347 1.824 1.00 94.88 191 LYS A C 1
ATOM 1548 O O . LYS A 1 191 ? -2.204 10.927 2.830 1.00 94.88 191 LYS A O 1
ATOM 1553 N N . ALA A 1 192 ? -0.305 11.415 1.732 1.00 94.50 192 ALA A N 1
ATOM 1554 C CA . ALA A 1 192 ? 0.579 11.061 2.827 1.00 94.50 192 ALA A CA 1
ATOM 1555 C C . ALA A 1 192 ? 0.487 12.119 3.933 1.00 94.50 192 ALA A C 1
ATOM 1557 O O . ALA A 1 192 ? 0.499 13.319 3.672 1.00 94.50 192 ALA A O 1
ATOM 1558 N N . HIS A 1 193 ? 0.394 11.662 5.182 1.00 91.50 193 HIS A N 1
ATOM 1559 C CA . HIS A 1 193 ? 0.290 12.546 6.347 1.00 91.50 193 HIS A CA 1
ATOM 1560 C C . HIS A 1 193 ? 1.662 12.883 6.944 1.00 91.50 193 HIS A C 1
ATOM 1562 O O . HIS A 1 193 ? 1.797 13.874 7.657 1.00 91.50 193 HIS A O 1
ATOM 1568 N N . PHE A 1 194 ? 2.671 12.052 6.670 1.00 92.62 194 PHE A N 1
ATOM 1569 C CA . PHE A 1 194 ? 3.998 12.158 7.264 1.00 92.62 194 PHE A CA 1
ATOM 1570 C C . PHE A 1 194 ? 5.025 12.660 6.238 1.00 92.62 194 PHE A C 1
ATOM 1572 O O . PHE A 1 194 ? 5.027 12.188 5.092 1.00 92.62 194 PHE A O 1
ATOM 1579 N N . PRO A 1 195 ? 5.932 13.574 6.630 1.00 94.06 195 PRO A N 1
ATOM 1580 C CA . PRO A 1 195 ? 7.052 13.980 5.784 1.00 94.06 195 PRO A CA 1
ATOM 1581 C C . PRO A 1 195 ? 7.914 12.792 5.341 1.00 94.06 195 PRO A C 1
ATOM 1583 O O . PRO A 1 195 ? 8.275 12.710 4.171 1.00 94.06 195 PRO A O 1
ATOM 1586 N N . ASP A 1 196 ? 8.164 11.837 6.238 1.00 95.19 196 ASP A N 1
ATOM 1587 C CA . ASP A 1 196 ? 8.972 10.648 5.946 1.00 95.19 196 ASP A CA 1
ATOM 1588 C C . ASP A 1 196 ? 8.300 9.735 4.909 1.00 95.19 196 ASP A C 1
ATOM 1590 O O . ASP A 1 196 ? 8.959 9.267 3.980 1.00 95.19 196 ASP A O 1
ATOM 1594 N N . ASP A 1 197 ? 6.975 9.545 4.994 1.00 95.88 197 ASP A N 1
ATOM 1595 C CA . ASP A 1 197 ? 6.198 8.825 3.972 1.00 95.88 197 ASP A CA 1
ATOM 1596 C C . ASP A 1 197 ? 6.334 9.518 2.608 1.00 95.88 197 ASP A C 1
ATOM 1598 O O . ASP A 1 197 ? 6.540 8.874 1.580 1.00 95.88 197 ASP A O 1
ATOM 1602 N N . THR A 1 198 ? 6.246 10.849 2.601 1.00 96.88 198 THR A N 1
ATOM 1603 C CA . THR A 1 198 ? 6.378 11.664 1.387 1.00 96.88 198 THR A CA 1
ATOM 1604 C C . THR A 1 198 ? 7.760 11.496 0.757 1.00 96.88 198 THR A C 1
ATOM 1606 O O . THR A 1 198 ? 7.853 11.266 -0.448 1.00 96.88 198 THR A O 1
ATOM 1609 N N . GLN A 1 199 ? 8.824 11.557 1.564 1.00 97.50 199 GLN A N 1
ATOM 1610 C CA . GLN A 1 199 ? 10.202 11.365 1.107 1.00 97.50 199 GLN A CA 1
ATOM 1611 C C . GLN A 1 199 ? 10.449 9.943 0.592 1.00 97.50 199 GLN A C 1
ATOM 1613 O O . GLN A 1 199 ? 11.101 9.764 -0.435 1.00 97.50 199 GLN A O 1
ATOM 1618 N N . ASN A 1 200 ? 9.909 8.927 1.268 1.00 97.81 200 ASN A N 1
ATOM 1619 C CA . ASN A 1 200 ? 10.035 7.540 0.831 1.00 97.81 200 ASN A CA 1
ATOM 1620 C C . ASN A 1 200 ? 9.338 7.319 -0.521 1.00 97.81 200 ASN A C 1
ATOM 1622 O O . ASN A 1 200 ? 9.933 6.763 -1.442 1.00 97.81 200 ASN A O 1
ATOM 1626 N N . LEU A 1 201 ? 8.113 7.829 -0.680 1.00 98.12 201 LEU A N 1
ATOM 1627 C CA . LEU A 1 201 ? 7.391 7.767 -1.952 1.00 98.12 201 LEU A CA 1
ATOM 1628 C C . LEU A 1 201 ? 8.124 8.527 -3.062 1.00 98.12 201 LEU A C 1
ATOM 1630 O O . LEU A 1 201 ? 8.159 8.045 -4.193 1.00 98.12 201 LEU A O 1
ATOM 1634 N N . ASP A 1 202 ? 8.741 9.671 -2.751 1.00 98.00 202 ASP A N 1
ATOM 1635 C CA . ASP A 1 202 ? 9.593 10.398 -3.696 1.00 98.00 202 ASP A CA 1
ATOM 1636 C C . ASP A 1 202 ? 10.803 9.583 -4.139 1.00 98.00 202 ASP A C 1
ATOM 1638 O O . ASP A 1 202 ? 11.107 9.557 -5.330 1.00 98.00 202 ASP A O 1
ATOM 1642 N N . HIS A 1 203 ? 11.461 8.885 -3.214 1.00 98.31 203 HIS A N 1
ATOM 1643 C CA . HIS A 1 203 ? 12.579 8.008 -3.543 1.00 98.31 203 HIS A CA 1
ATOM 1644 C C . HIS A 1 203 ? 12.144 6.888 -4.495 1.00 98.31 203 HIS A C 1
ATOM 1646 O O . HIS A 1 203 ? 12.746 6.715 -5.550 1.00 98.31 203 HIS A O 1
ATOM 1652 N N . LEU A 1 204 ? 11.064 6.169 -4.167 1.00 98.38 204 LEU A N 1
ATOM 1653 C CA . LEU A 1 204 ? 10.557 5.063 -4.991 1.00 98.38 204 LEU A CA 1
ATOM 1654 C C . LEU A 1 204 ? 10.135 5.537 -6.393 1.00 98.38 204 LEU A C 1
ATOM 1656 O O . LEU A 1 204 ? 10.384 4.856 -7.390 1.00 98.38 204 LEU A O 1
ATOM 1660 N N . LEU A 1 205 ? 9.500 6.712 -6.478 1.00 98.56 205 LEU A N 1
ATOM 1661 C CA . LEU A 1 205 ? 9.123 7.344 -7.745 1.00 98.56 205 LEU A CA 1
ATOM 1662 C C . LEU A 1 205 ? 10.341 7.811 -8.552 1.00 98.56 205 LEU A C 1
ATOM 1664 O O . LEU A 1 205 ? 10.337 7.687 -9.776 1.00 98.56 205 LEU A O 1
ATOM 1668 N N . GLY A 1 206 ? 11.357 8.354 -7.881 1.00 98.50 206 GLY A N 1
ATOM 1669 C CA . GLY A 1 206 ? 12.620 8.747 -8.497 1.00 98.50 206 GLY A CA 1
ATOM 1670 C C . GLY A 1 206 ? 13.335 7.545 -9.097 1.00 98.50 206 GLY A C 1
ATOM 1671 O O . GLY A 1 206 ? 13.646 7.555 -10.280 1.00 98.50 206 GLY A O 1
ATOM 1672 N N . GLU A 1 207 ? 13.479 6.468 -8.328 1.00 98.56 207 GLU A N 1
ATOM 1673 C CA . GLU A 1 207 ? 14.150 5.245 -8.772 1.00 98.56 207 GLU A CA 1
ATOM 1674 C C . GLU A 1 207 ? 13.525 4.661 -10.044 1.00 98.56 207 GLU A C 1
ATOM 1676 O O . GLU A 1 207 ? 14.231 4.359 -11.007 1.00 98.56 207 GLU A O 1
ATOM 1681 N N . VAL A 1 208 ? 12.196 4.518 -10.078 1.00 98.31 208 VAL A N 1
ATOM 1682 C CA . VAL A 1 208 ? 11.527 3.942 -11.252 1.00 98.31 208 VAL A CA 1
ATOM 1683 C C . VAL A 1 208 ? 11.617 4.861 -12.472 1.00 98.31 208 VAL A C 1
ATOM 1685 O O . VAL A 1 208 ? 11.745 4.360 -13.587 1.00 98.31 208 VAL A O 1
ATOM 1688 N N . ARG A 1 209 ? 11.590 6.188 -12.283 1.00 98.62 209 ARG A N 1
ATOM 1689 C CA . ARG A 1 209 ? 11.797 7.160 -13.366 1.00 98.62 209 ARG A CA 1
ATOM 1690 C C . ARG A 1 209 ? 13.217 7.063 -13.913 1.00 98.62 209 ARG A C 1
ATOM 1692 O O . ARG A 1 209 ? 13.393 6.916 -15.115 1.00 98.62 209 ARG A O 1
ATOM 1699 N N . ASP A 1 210 ? 14.213 7.087 -13.039 1.00 98.69 210 ASP A N 1
ATOM 1700 C CA . ASP A 1 210 ? 15.617 7.125 -13.437 1.00 98.69 210 ASP A CA 1
ATOM 1701 C C . ASP A 1 210 ? 16.025 5.815 -14.151 1.00 98.69 210 ASP A C 1
ATOM 1703 O O . ASP A 1 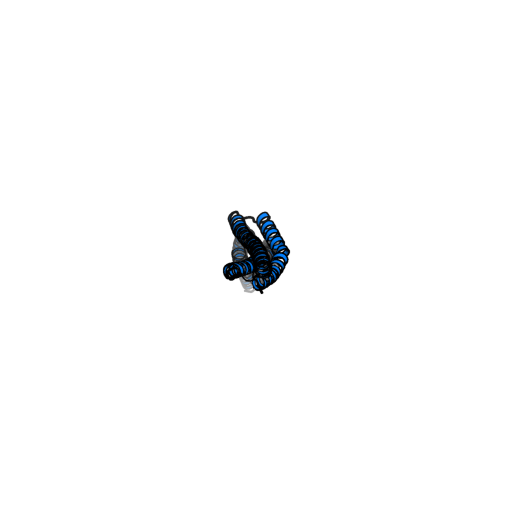210 ? 16.720 5.845 -15.171 1.00 98.69 210 ASP A O 1
ATOM 1707 N N . LYS A 1 211 ? 15.514 4.657 -13.697 1.00 98.62 211 LYS A N 1
ATOM 1708 C CA . LYS A 1 211 ? 15.671 3.367 -14.400 1.00 98.62 211 LYS A CA 1
ATOM 1709 C C . LYS A 1 211 ? 14.951 3.352 -15.752 1.00 98.62 211 LYS A C 1
ATOM 1711 O O . LYS A 1 211 ? 15.518 2.890 -16.742 1.00 98.62 211 LYS A O 1
ATOM 1716 N N . TRP A 1 212 ? 13.719 3.863 -15.813 1.00 98.75 212 TRP A N 1
ATOM 1717 C CA . TRP A 1 212 ? 12.953 3.952 -17.061 1.00 98.75 212 TRP A CA 1
ATOM 1718 C C . TRP A 1 212 ? 13.680 4.797 -18.112 1.00 98.75 212 TRP A C 1
ATOM 1720 O O . TRP A 1 212 ? 13.857 4.351 -19.249 1.00 98.75 212 TRP A O 1
ATOM 1730 N N . ASP A 1 213 ? 14.156 5.976 -17.714 1.00 98.69 213 ASP A N 1
ATOM 1731 C CA . ASP A 1 213 ? 14.887 6.904 -18.575 1.00 98.69 213 ASP A CA 1
ATOM 1732 C C . ASP A 1 213 ? 16.214 6.291 -19.044 1.00 98.69 213 ASP A C 1
ATOM 1734 O O . ASP A 1 213 ? 16.568 6.407 -20.218 1.00 98.69 213 ASP A O 1
ATOM 1738 N N . THR A 1 214 ? 16.907 5.559 -18.165 1.00 98.62 214 THR A N 1
ATOM 1739 C CA . THR A 1 214 ? 18.142 4.834 -18.506 1.00 98.62 214 THR A CA 1
ATOM 1740 C C . THR A 1 214 ? 17.899 3.772 -19.578 1.00 98.62 214 THR A C 1
ATOM 1742 O O . THR A 1 214 ? 18.599 3.751 -20.592 1.00 98.62 214 THR A O 1
ATOM 1745 N N . VAL A 1 215 ? 16.897 2.904 -19.401 1.00 98.69 215 VAL A N 1
ATOM 1746 C CA . VAL A 1 215 ? 16.571 1.850 -20.378 1.00 98.69 215 VAL A CA 1
ATOM 1747 C C . VAL A 1 215 ? 16.127 2.456 -21.711 1.00 98.69 215 VAL A C 1
ATOM 1749 O O . VAL A 1 215 ? 16.575 2.011 -22.771 1.00 98.69 215 VAL A O 1
ATOM 1752 N N . CYS A 1 216 ? 15.296 3.503 -21.680 1.00 98.56 216 CYS A N 1
ATOM 1753 C CA . CYS A 1 216 ? 14.879 4.211 -22.889 1.00 98.56 216 CYS A CA 1
ATOM 1754 C C . CYS A 1 216 ? 16.077 4.835 -23.617 1.00 98.56 216 CYS A C 1
ATOM 1756 O O . CYS A 1 216 ? 16.225 4.637 -24.823 1.00 98.56 216 CYS A O 1
ATOM 1758 N N . GLY A 1 217 ? 16.957 5.529 -22.890 1.00 98.38 217 GLY A N 1
ATOM 1759 C CA . GLY A 1 217 ? 18.162 6.150 -23.439 1.00 98.38 217 GLY A CA 1
ATOM 1760 C C . GLY A 1 217 ? 19.095 5.135 -24.097 1.00 98.38 217 GLY A C 1
ATOM 1761 O O . GLY A 1 217 ? 19.451 5.298 -25.264 1.00 98.38 217 GLY A O 1
ATOM 1762 N N . LYS A 1 218 ? 19.411 4.035 -23.401 1.00 98.31 218 LYS A N 1
ATOM 1763 C CA . LYS A 1 218 ? 20.240 2.944 -23.946 1.00 98.31 218 LYS A CA 1
ATOM 1764 C C . LYS A 1 218 ? 19.618 2.313 -25.190 1.00 98.31 218 LYS A C 1
ATOM 1766 O O . LYS A 1 218 ? 20.313 2.048 -26.168 1.00 98.31 218 LYS A O 1
ATOM 1771 N N . SER A 1 219 ? 18.303 2.102 -25.184 1.00 98.31 219 SER A N 1
ATOM 1772 C CA . SER A 1 219 ? 17.580 1.557 -26.336 1.00 98.31 219 SER A CA 1
ATOM 1773 C C . SER A 1 219 ? 17.650 2.475 -27.562 1.00 98.31 219 SER A C 1
ATOM 1775 O O . SER A 1 219 ? 17.829 1.996 -28.685 1.00 98.31 219 SER A O 1
ATOM 1777 N N . VAL A 1 220 ? 17.524 3.790 -27.363 1.00 98.31 220 VAL A N 1
ATOM 1778 C CA . VAL A 1 220 ? 17.655 4.788 -28.436 1.00 98.31 220 VAL A CA 1
ATOM 1779 C C . VAL A 1 220 ? 19.085 4.817 -28.975 1.00 98.31 220 VAL A C 1
ATOM 1781 O O . VAL A 1 220 ? 19.286 4.732 -30.185 1.00 98.31 220 VAL A O 1
ATOM 1784 N N . GLU A 1 221 ? 20.084 4.856 -28.095 1.00 97.69 221 GLU A N 1
ATOM 1785 C CA . GLU A 1 221 ? 21.497 4.844 -28.484 1.00 97.69 221 GLU A CA 1
ATOM 1786 C C . GLU A 1 221 ? 21.854 3.591 -29.297 1.00 97.69 221 GLU A C 1
ATOM 1788 O O . GLU A 1 221 ? 22.497 3.677 -30.346 1.00 97.69 221 GLU A O 1
ATOM 1793 N N . ARG A 1 222 ? 21.393 2.418 -28.851 1.00 97.25 222 ARG A N 1
ATOM 1794 C CA . ARG A 1 222 ? 21.606 1.153 -29.555 1.00 97.25 222 ARG A CA 1
ATOM 1795 C C . ARG A 1 222 ? 20.970 1.145 -30.942 1.00 97.25 222 ARG A C 1
ATOM 1797 O O . ARG A 1 222 ? 21.610 0.689 -31.888 1.00 97.25 222 ARG A O 1
ATOM 1804 N N . GLN A 1 223 ? 19.747 1.663 -31.067 1.00 97.69 223 GLN A N 1
ATOM 1805 C CA . GLN A 1 223 ? 19.060 1.776 -32.355 1.00 97.69 223 GLN A CA 1
ATOM 1806 C C . GLN A 1 223 ? 19.876 2.634 -33.328 1.00 97.69 223 GLN A C 1
ATOM 1808 O O . GLN A 1 223 ? 20.154 2.184 -34.437 1.00 97.69 223 GLN A O 1
ATOM 1813 N N . HIS A 1 224 ? 20.322 3.816 -32.891 1.00 97.81 224 HIS A N 1
ATOM 1814 C CA . HIS A 1 224 ? 21.135 4.706 -33.719 1.00 97.81 224 HIS A CA 1
ATOM 1815 C C . HIS A 1 224 ? 22.438 4.049 -34.181 1.00 97.81 224 HIS A C 1
ATOM 1817 O O . HIS A 1 224 ? 22.751 4.087 -35.368 1.00 97.81 224 HIS A O 1
ATOM 1823 N N . LYS A 1 225 ? 23.162 3.381 -33.274 1.00 97.19 225 LYS A N 1
ATOM 1824 C CA . LYS A 1 225 ? 24.414 2.687 -33.616 1.00 97.19 225 LYS A CA 1
ATOM 1825 C C . LYS A 1 225 ? 24.204 1.564 -34.640 1.00 97.19 225 LYS A C 1
ATOM 1827 O O . LYS A 1 225 ? 25.028 1.389 -35.533 1.00 97.19 225 LYS A O 1
ATOM 1832 N N . LEU A 1 226 ? 23.113 0.799 -34.530 1.00 96.69 226 LEU A N 1
ATOM 1833 C CA . LEU A 1 226 ? 22.786 -0.263 -35.491 1.00 96.69 226 LEU A CA 1
ATOM 1834 C C . LEU A 1 226 ? 22.420 0.297 -36.873 1.00 96.69 226 LEU A C 1
ATOM 1836 O O . LEU A 1 226 ? 22.820 -0.272 -37.888 1.00 96.69 226 LEU A O 1
ATOM 1840 N N . GLU A 1 227 ? 21.675 1.401 -36.924 1.00 96.19 227 GLU A N 1
ATOM 1841 C CA . GLU A 1 227 ? 21.315 2.074 -38.178 1.00 96.19 227 GLU A CA 1
ATOM 1842 C C . GLU A 1 227 ? 22.535 2.683 -38.875 1.00 96.19 227 GLU A C 1
ATOM 1844 O O . GLU A 1 227 ? 22.696 2.513 -40.084 1.00 96.19 227 GLU A O 1
ATOM 1849 N N . GLU A 1 228 ? 23.418 3.337 -38.118 1.00 96.31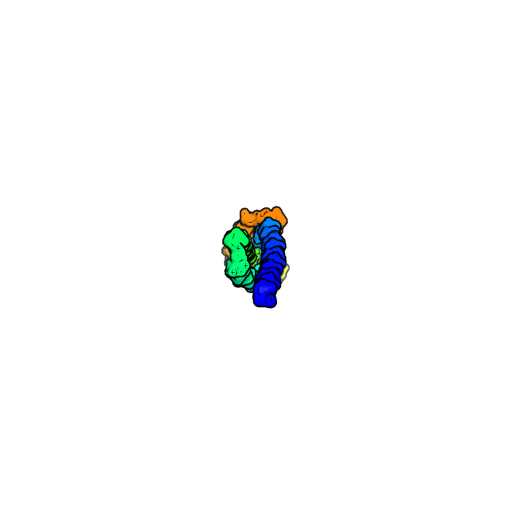 228 GLU A N 1
ATOM 1850 C CA . GLU A 1 228 ? 24.669 3.900 -38.629 1.00 96.31 228 GLU A CA 1
ATOM 1851 C C . GLU A 1 228 ? 25.585 2.806 -39.193 1.00 96.31 228 GLU A C 1
ATOM 1853 O O . GLU A 1 228 ? 26.071 2.919 -40.320 1.00 96.31 228 GLU A O 1
ATOM 1858 N N . ALA A 1 229 ? 25.753 1.700 -38.460 1.00 95.00 229 ALA A N 1
ATOM 1859 C CA . ALA A 1 229 ? 26.544 0.564 -38.923 1.00 95.00 229 ALA A CA 1
ATOM 1860 C C . ALA A 1 229 ? 25.962 -0.072 -40.195 1.00 95.00 229 ALA A C 1
ATOM 1862 O O . ALA A 1 229 ? 26.711 -0.432 -41.106 1.00 95.00 229 ALA A O 1
ATOM 1863 N N . LEU A 1 230 ? 24.632 -0.189 -40.292 1.00 94.31 230 LEU A N 1
ATOM 1864 C CA . LEU A 1 230 ? 23.974 -0.723 -41.485 1.00 94.31 230 LEU A CA 1
ATOM 1865 C C . LEU A 1 230 ? 24.179 0.190 -42.700 1.00 94.31 230 LEU A C 1
ATOM 1867 O O . LEU A 1 230 ? 24.460 -0.305 -43.792 1.00 94.31 230 LEU A O 1
ATOM 1871 N N . LEU A 1 231 ? 24.061 1.507 -42.511 1.00 93.75 231 LEU A N 1
ATOM 1872 C CA . LEU A 1 231 ? 24.303 2.493 -43.562 1.00 93.75 231 LEU A CA 1
ATOM 1873 C C . LEU A 1 231 ? 25.751 2.426 -44.059 1.00 93.75 231 LEU A C 1
ATOM 1875 O O . LEU A 1 231 ? 25.978 2.349 -45.266 1.00 93.75 231 LEU A O 1
ATOM 1879 N N . PHE A 1 232 ? 26.718 2.405 -43.138 1.00 93.31 232 PHE A N 1
ATOM 1880 C CA . PHE A 1 232 ? 28.138 2.311 -43.474 1.00 93.31 232 PHE A CA 1
ATOM 1881 C C . PHE A 1 232 ? 28.466 1.008 -44.215 1.00 93.31 232 PHE A C 1
ATOM 1883 O O . PHE A 1 232 ? 29.158 1.026 -45.232 1.00 93.31 232 PHE A O 1
ATOM 1890 N N . SER A 1 233 ? 27.919 -0.120 -43.750 1.00 92.06 233 SER A N 1
ATOM 1891 C CA . SER A 1 233 ? 28.081 -1.421 -44.406 1.00 92.06 233 SER A CA 1
ATOM 1892 C C . SER A 1 233 ? 27.524 -1.410 -45.837 1.00 92.06 233 SER A C 1
ATOM 1894 O O . SER A 1 233 ? 28.182 -1.897 -46.754 1.00 92.06 233 SER A O 1
ATOM 1896 N N . GLY A 1 234 ? 26.366 -0.776 -46.060 1.00 88.62 234 GLY A N 1
ATOM 1897 C CA . GLY A 1 234 ? 25.800 -0.586 -47.400 1.00 88.62 234 GLY A CA 1
ATOM 1898 C C . GLY A 1 234 ? 26.701 0.248 -48.316 1.00 88.62 234 GLY A C 1
ATOM 1899 O O . GLY A 1 234 ? 27.048 -0.200 -49.404 1.00 88.62 234 GLY A O 1
ATOM 1900 N N . GLN A 1 235 ? 27.159 1.412 -47.845 1.00 91.44 235 GLN A N 1
ATOM 1901 C CA . GLN A 1 235 ? 28.063 2.285 -48.608 1.00 91.44 235 GLN A CA 1
ATOM 1902 C C . GLN A 1 235 ? 29.383 1.592 -48.971 1.00 91.44 235 GLN A C 1
ATOM 1904 O O . GLN A 1 235 ? 29.901 1.770 -50.074 1.00 91.44 235 GLN A O 1
ATOM 1909 N N . PHE A 1 236 ? 29.930 0.790 -48.055 1.00 88.81 236 PHE A N 1
ATOM 1910 C CA . PHE A 1 236 ? 31.140 0.013 -48.299 1.00 88.81 236 PHE A CA 1
ATOM 1911 C C . PHE A 1 236 ? 30.921 -1.076 -49.358 1.00 88.81 236 PHE A C 1
ATOM 1913 O O . PHE A 1 236 ? 31.752 -1.229 -50.252 1.00 88.81 236 PHE A O 1
ATOM 1920 N N . MET A 1 237 ? 29.798 -1.798 -49.295 1.00 87.25 237 MET A N 1
ATOM 1921 C CA . MET A 1 237 ? 29.441 -2.811 -50.295 1.00 87.25 237 MET A CA 1
ATOM 1922 C C . MET A 1 237 ? 29.244 -2.197 -51.685 1.00 87.25 237 MET A C 1
ATOM 1924 O O . MET A 1 237 ? 29.754 -2.743 -52.662 1.00 87.25 237 MET A O 1
ATOM 1928 N N . ASP A 1 238 ? 28.587 -1.039 -51.776 1.00 90.06 238 ASP A N 1
ATOM 1929 C CA . ASP A 1 238 ? 28.413 -0.313 -53.039 1.00 90.06 238 ASP A CA 1
ATOM 1930 C C . ASP A 1 238 ? 29.765 0.132 -53.623 1.00 90.06 238 ASP A C 1
ATOM 1932 O O . ASP A 1 238 ? 30.022 -0.031 -54.818 1.00 90.06 238 ASP A O 1
ATOM 1936 N N . ALA A 1 239 ? 30.665 0.650 -52.778 1.00 90.12 239 ALA A N 1
ATOM 1937 C CA . ALA A 1 239 ? 32.010 1.048 -53.190 1.00 90.12 239 ALA A CA 1
ATOM 1938 C C . ALA A 1 239 ? 32.855 -0.148 -53.661 1.00 90.12 239 ALA A C 1
ATOM 1940 O O . ALA A 1 239 ? 33.557 -0.049 -54.670 1.00 90.12 239 ALA A O 1
ATOM 1941 N N . LEU A 1 240 ? 32.770 -1.288 -52.966 1.00 88.31 240 LEU A N 1
ATOM 1942 C CA . LEU A 1 240 ? 33.418 -2.530 -53.385 1.00 88.31 240 LEU A CA 1
ATOM 1943 C C . LEU A 1 240 ? 32.873 -3.026 -54.724 1.00 88.31 240 LEU A C 1
ATOM 1945 O O . LEU A 1 240 ? 33.662 -3.394 -55.593 1.00 88.31 240 LEU A O 1
ATOM 1949 N N . GLN A 1 241 ? 31.553 -3.007 -54.919 1.00 90.19 241 GLN A N 1
ATOM 1950 C CA . GLN A 1 241 ? 30.947 -3.418 -56.182 1.00 90.19 241 GLN A CA 1
ATOM 1951 C C . GLN A 1 241 ? 31.402 -2.512 -57.331 1.00 90.19 241 GLN A C 1
ATOM 1953 O O . GLN A 1 241 ? 31.802 -3.010 -58.379 1.00 90.19 241 GLN A O 1
ATOM 1958 N N . ALA A 1 242 ? 31.436 -1.193 -57.119 1.00 92.00 242 ALA A N 1
ATOM 1959 C CA . ALA A 1 242 ? 31.933 -0.247 -58.114 1.00 92.00 242 ALA A CA 1
ATOM 1960 C C . ALA A 1 242 ? 33.410 -0.492 -58.480 1.00 92.00 242 ALA A C 1
ATOM 1962 O O . ALA A 1 242 ? 33.782 -0.377 -59.650 1.00 92.00 242 ALA A O 1
ATOM 1963 N N . LEU A 1 243 ? 34.249 -0.856 -57.501 1.00 90.62 243 LEU A N 1
ATOM 1964 C CA . LEU A 1 243 ? 35.649 -1.223 -57.730 1.00 90.62 243 LEU A CA 1
ATOM 1965 C C . LEU A 1 243 ? 35.769 -2.519 -58.540 1.00 90.62 243 LEU A C 1
ATOM 1967 O O . LEU A 1 243 ? 36.552 -2.578 -59.485 1.00 90.62 243 LEU A O 1
ATOM 1971 N N . VAL A 1 244 ? 34.995 -3.545 -58.185 1.00 90.69 244 VAL A N 1
ATOM 1972 C CA . VAL A 1 244 ? 34.960 -4.828 -58.901 1.00 90.69 244 VAL A CA 1
ATOM 1973 C C . VAL A 1 244 ? 34.506 -4.620 -60.347 1.00 90.69 244 VAL A C 1
ATOM 1975 O O . VAL A 1 244 ? 35.164 -5.090 -61.274 1.00 90.69 244 VAL A O 1
ATOM 1978 N N . ASP A 1 245 ? 33.443 -3.845 -60.560 1.00 92.38 245 ASP A N 1
ATOM 1979 C CA . ASP A 1 245 ? 32.942 -3.499 -61.891 1.00 92.38 245 ASP A CA 1
ATOM 1980 C C . ASP A 1 245 ? 33.970 -2.707 -62.710 1.00 92.38 245 ASP A C 1
ATOM 1982 O O . ASP A 1 245 ? 34.030 -2.843 -63.933 1.00 92.38 245 ASP A O 1
ATOM 1986 N N . TRP A 1 246 ? 34.767 -1.852 -62.062 1.00 92.50 246 TRP A N 1
ATOM 1987 C CA . TRP A 1 246 ? 35.872 -1.146 -62.706 1.00 92.50 246 TRP A CA 1
ATOM 1988 C C . TRP A 1 246 ? 37.011 -2.099 -63.085 1.00 92.50 246 TRP A C 1
ATOM 1990 O O . TRP A 1 246 ? 37.483 -2.036 -64.219 1.00 92.50 246 TRP A O 1
ATOM 2000 N N . LEU A 1 247 ? 37.408 -3.016 -62.195 1.00 90.31 247 LEU A N 1
ATOM 2001 C CA . LEU A 1 247 ? 38.453 -4.010 -62.467 1.00 90.31 247 LEU A CA 1
ATOM 2002 C C . LEU A 1 247 ? 38.100 -4.875 -63.682 1.00 90.31 247 LEU A C 1
ATOM 2004 O O . LEU A 1 247 ? 38.902 -4.964 -64.608 1.00 90.31 247 LEU A O 1
ATOM 2008 N N . TYR A 1 248 ? 36.871 -5.395 -63.753 1.00 88.69 248 TYR A N 1
ATOM 2009 C CA . TYR A 1 248 ? 36.399 -6.169 -64.910 1.00 88.69 248 TYR A CA 1
ATOM 2010 C C . TYR A 1 248 ? 36.418 -5.392 -66.235 1.00 88.69 248 TYR A C 1
ATOM 2012 O O . TYR A 1 248 ? 36.463 -6.000 -67.302 1.00 88.69 248 TYR A O 1
ATOM 2020 N N . LYS A 1 249 ? 36.353 -4.056 -66.192 1.00 86.25 249 LYS A N 1
ATOM 2021 C CA . LYS A 1 249 ? 36.427 -3.205 -67.391 1.00 86.25 249 LYS A CA 1
ATOM 2022 C C . LYS A 1 249 ? 37.861 -2.893 -67.818 1.00 86.25 249 LYS A C 1
ATOM 2024 O O . LYS A 1 249 ? 38.057 -2.517 -68.970 1.00 86.25 249 LYS A O 1
ATOM 2029 N N . VAL A 1 250 ? 38.827 -2.964 -66.901 1.00 87.38 250 VAL A N 1
ATOM 2030 C CA . VAL A 1 250 ? 40.210 -2.506 -67.120 1.00 87.38 250 VAL A CA 1
ATOM 2031 C C . VAL A 1 250 ? 41.198 -3.669 -67.265 1.00 87.38 250 VAL A C 1
ATOM 2033 O O . VAL A 1 250 ? 42.244 -3.482 -67.886 1.00 87.38 250 VAL A O 1
ATOM 2036 N N . GLU A 1 251 ?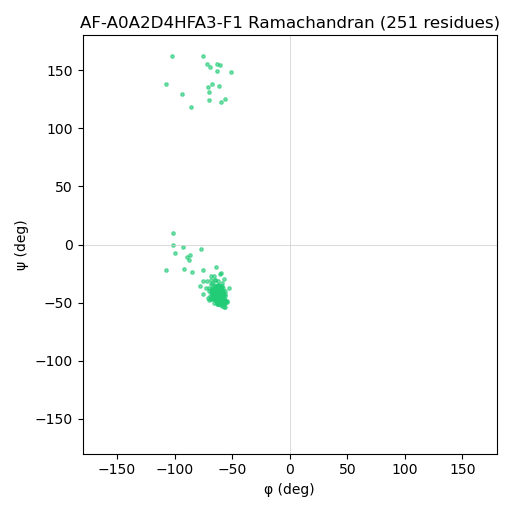 40.880 -4.868 -66.771 1.00 74.38 251 GLU A N 1
ATOM 2037 C CA . GLU A 1 251 ? 41.681 -6.067 -67.047 1.00 74.38 251 GLU A CA 1
ATOM 2038 C C . GLU A 1 251 ? 41.545 -6.504 -68.523 1.00 74.38 251 GLU A C 1
ATOM 2040 O O . GLU A 1 251 ? 40.425 -6.712 -69.000 1.00 74.38 251 GLU A O 1
ATOM 2045 N N . PRO A 1 252 ? 42.655 -6.646 -69.277 1.00 64.62 252 PRO A N 1
ATOM 2046 C CA . PRO A 1 252 ? 42.616 -7.201 -70.628 1.00 64.62 252 PRO A CA 1
ATOM 2047 C C . PRO A 1 252 ? 42.248 -8.693 -70.581 1.00 64.62 252 PRO A C 1
ATOM 2049 O O . PRO A 1 252 ? 42.776 -9.415 -69.735 1.00 64.62 252 PRO A O 1
ATOM 2052 N N . GLN A 1 253 ? 41.381 -9.146 -71.499 1.00 59.03 253 GLN A N 1
ATOM 2053 C CA . GLN A 1 253 ? 41.121 -10.577 -71.742 1.00 59.03 253 GLN A CA 1
ATOM 2054 C C . GLN A 1 253 ? 42.358 -11.311 -72.263 1.00 59.03 253 GLN A C 1
ATOM 2056 O O . GLN A 1 253 ? 43.079 -10.722 -73.103 1.00 59.03 253 GLN A O 1
#

Nearest PDB structures (foldseek):
  1s35-assembly1_A  TM=6.089E-01  e=6.126E-06  Homo sapiens
  3edv-assembly1_A  TM=6.516E-01  e=4.107E-05  Homo sapiens
  6xf1-assembly2_C  TM=6.391E-01  e=6.248E-03  Homo sapiens
  8glv-assembly1_Cn  TM=5.971E-01  e=3.549E+00  Chlamydomonas reinhardtii

Radius of gyration: 37.73 Å; Cα contacts (8 Å, |Δi|>4): 141; chains: 1; bounding box: 77×28×132 Å

Sequence (253 aa):
EERKSKLEEALQLATEFQNSLQDFINWLTLAEQSLNVASPPSLILSTVLSQVEEHKGFANEVNAHRHQIIALDQSGNQLKFLSQKQDVVLIKNLLVSVQSRWEKVVQRSVERGRALDDARKRAKQFHEAWKKLVDWLEDAENHLNSELEISNDPDKIKLQLSKHKEFQKTLGGKQPVYDTTIRTGRALKEKAHFPDDTQNLDHLLGEVRDKWDTVCGKSVERQHKLEEALLFSGQFMDALQALVDWLYKVEPQ

Mean predicted aligned error: 5.88 Å

Secondary structure (DSSP, 8-state):
-HHHHHHHHHHHHHHHHHHHHHHHHHHHHHHHHHHHHPPPPPSSHHHHHHHHHHHHHHHHHHHHTHHHHHHHHHHHHHHHHHS-HHHHHHHHHHHHHHHHHHHHHHHHHHHHHHHHHHHHHHHHHHHHHHHHHHHHHHHHHHHHHTPPPPPSSHHHHHHHHHHHHHHHHHHHHHHHHHHHHHHHHHHHHTT--SHHHHHHHHHHHHHHHHHHHHHHHHHHHHHHHHHHHHHHHHHHHHHHHHHHHHHHHHS--

InterPro domains:
  IPR002017 Spectrin repeat [PF00435] (13-117)
  IPR002017 Spectrin repeat [PF00435] (122-228)
  IPR018159 Spectrin/alpha-actinin [SM00150] (15-117)
  IPR018159 Spectrin/alpha-actinin [SM00150] (124-227)
  IPR018159 Spectrin/alpha-actinin [cd00176] (16-230)
  IPR043197 Plakin [PTHR23169] (2-244)

Organism: NCBI:txid129467

pLDDT: mean 95.05, std 5.27, range [59.03, 98.75]